Protein AF-A0AAW6SPB9-F1 (afdb_monomer)

Foldseek 3Di:
DVVVVVVVVVVVVVVVVVVVVVVVVVVVVVVVVVLVVCVVVVFKWQADPVVQDTCSVVVCVVVLVVLVVCLVCCVVPPPDVVVSVVSVVVNVVVCVVCVVVVPVDWRKDWDDDPLDPFTKIKTWDWDDPDPQKIKIKIWIWTDPDVRMTGTPDIFIDIDGCPDQLVVCSVVVPWDQPNNNQWIDSPVGIDGND

Organism: NCBI:txid38875

Structure (mmCIF, N/CA/C/O backbone):
data_AF-A0AAW6SPB9-F1
#
_entry.id   AF-A0AAW6SPB9-F1
#
loop_
_atom_site.group_PDB
_atom_site.id
_atom_site.type_symbol
_atom_site.label_atom_id
_atom_site.label_alt_id
_atom_site.label_comp_id
_atom_site.label_asym_id
_atom_site.label_entity_id
_atom_site.label_seq_id
_atom_site.pdbx_PDB_ins_code
_atom_site.Cartn_x
_atom_site.Cartn_y
_atom_site.Cartn_z
_atom_site.occupancy
_atom_site.B_iso_or_equiv
_atom_site.auth_seq_id
_atom_site.auth_comp_id
_atom_site.auth_asym_id
_atom_site.auth_atom_id
_atom_site.pdbx_PDB_model_num
ATOM 1 N N . MET A 1 1 ? -44.490 13.953 42.740 1.00 51.06 1 MET A N 1
ATOM 2 C CA . MET A 1 1 ? -44.709 13.273 41.437 1.00 51.06 1 MET A CA 1
ATOM 3 C C . MET A 1 1 ? -43.713 13.680 40.333 1.00 51.06 1 MET A C 1
ATOM 5 O O . MET A 1 1 ? -43.395 12.831 39.512 1.00 51.06 1 MET A O 1
ATOM 9 N N . GLY A 1 2 ? -43.143 14.898 40.328 1.00 47.22 2 GLY A N 1
ATOM 10 C CA . GLY A 1 2 ? -42.223 15.365 39.265 1.00 47.22 2 GLY A CA 1
ATOM 11 C C . GLY A 1 2 ? -40.849 14.673 39.163 1.00 47.22 2 GLY A C 1
ATOM 12 O O . GLY A 1 2 ? -40.339 14.488 38.062 1.00 47.22 2 GLY A O 1
ATOM 13 N N . TRP A 1 3 ? -40.272 14.191 40.270 1.00 43.66 3 TRP A N 1
ATOM 14 C CA . TRP A 1 3 ? -38.947 13.538 40.266 1.00 43.66 3 TRP A CA 1
ATOM 15 C C . TRP A 1 3 ? -38.900 12.217 39.477 1.00 43.66 3 TRP A C 1
ATOM 17 O O . TRP A 1 3 ? -37.882 11.881 38.874 1.00 43.66 3 TRP A O 1
ATOM 27 N N . LYS A 1 4 ? -40.016 11.479 39.432 1.00 45.59 4 LYS A N 1
ATOM 28 C CA . LYS A 1 4 ? -40.109 10.181 38.742 1.00 45.59 4 LYS A CA 1
ATOM 29 C C . LYS A 1 4 ? -40.188 10.329 37.216 1.00 45.59 4 LYS A C 1
ATOM 31 O O . LYS A 1 4 ? -39.804 9.408 36.502 1.00 45.59 4 LYS A O 1
ATOM 36 N N . ILE A 1 5 ? -40.659 11.481 36.725 1.00 51.28 5 ILE A N 1
ATOM 37 C CA . ILE A 1 5 ? -40.809 11.804 35.293 1.00 51.28 5 ILE A CA 1
ATOM 38 C C . ILE A 1 5 ? -39.471 12.288 34.711 1.00 51.28 5 ILE A C 1
ATOM 40 O O . ILE A 1 5 ? -39.059 11.850 33.636 1.00 51.28 5 ILE A O 1
ATOM 44 N N . ILE A 1 6 ? -38.738 13.116 35.464 1.00 52.44 6 ILE A N 1
ATOM 45 C CA . ILE A 1 6 ? -37.401 13.602 35.081 1.00 52.44 6 ILE A CA 1
ATOM 46 C C . ILE A 1 6 ? -36.396 12.436 35.032 1.00 52.44 6 ILE A C 1
ATOM 48 O O . ILE A 1 6 ? -35.606 12.327 34.090 1.00 52.44 6 ILE A O 1
ATOM 52 N N . SER A 1 7 ? -36.466 11.500 35.989 1.00 54.62 7 SER A N 1
ATOM 53 C CA . SER A 1 7 ? -35.585 10.324 36.004 1.00 54.62 7 SER A CA 1
ATOM 54 C C . SER A 1 7 ? -35.861 9.346 34.851 1.00 54.62 7 SER A C 1
ATOM 56 O O . SER A 1 7 ? -34.921 8.784 34.286 1.00 54.62 7 SER A O 1
ATOM 58 N N . THR A 1 8 ? -37.121 9.186 34.428 1.00 56.03 8 THR A N 1
ATOM 59 C CA . THR A 1 8 ? -37.484 8.316 33.293 1.00 56.03 8 THR A CA 1
ATOM 60 C C . THR A 1 8 ? -37.148 8.930 31.935 1.00 56.03 8 THR A C 1
ATOM 62 O O . THR A 1 8 ? -36.724 8.194 31.039 1.00 56.03 8 THR A O 1
ATOM 65 N N . GLN A 1 9 ? -37.270 10.251 31.759 1.00 57.06 9 GLN A N 1
ATOM 66 C CA . GLN A 1 9 ? -36.789 10.922 30.542 1.00 57.06 9 GLN A CA 1
ATOM 67 C C . GLN A 1 9 ? -35.260 10.859 30.420 1.00 57.06 9 GLN A C 1
ATOM 69 O O . GLN A 1 9 ? -34.752 10.510 29.352 1.00 57.06 9 GLN A O 1
ATOM 74 N N . SER A 1 10 ? -34.527 11.085 31.518 1.00 61.91 10 SER A N 1
ATOM 75 C CA . SER A 1 10 ? -33.066 10.924 31.566 1.00 61.91 10 SER A CA 1
ATOM 76 C C . SER A 1 10 ? -32.633 9.496 31.203 1.00 61.91 10 SER A C 1
ATOM 78 O O . SER A 1 10 ? -31.724 9.305 30.394 1.00 61.91 10 SER A O 1
ATOM 80 N N . ALA A 1 11 ? -33.324 8.476 31.724 1.00 67.38 11 ALA A N 1
ATOM 81 C CA . ALA A 1 11 ? -33.033 7.075 31.417 1.00 67.38 11 ALA A CA 1
ATOM 82 C C . ALA A 1 11 ? -33.317 6.703 29.947 1.00 67.38 11 ALA A C 1
ATOM 84 O O . ALA A 1 11 ? -32.522 5.992 29.327 1.00 67.38 11 ALA A O 1
ATOM 85 N N . LYS A 1 12 ? -34.409 7.207 29.350 1.00 71.44 12 LYS A N 1
ATOM 86 C CA . LYS A 1 12 ? -34.721 6.995 27.922 1.00 71.44 12 LYS A CA 1
ATOM 87 C C . LYS A 1 12 ? -33.709 7.677 26.998 1.00 71.44 12 LYS A C 1
ATOM 89 O O . LYS A 1 12 ? -33.314 7.077 25.999 1.00 71.44 12 LYS A O 1
ATOM 94 N N . LEU A 1 13 ? -33.270 8.892 27.334 1.00 74.12 13 LEU A N 1
ATOM 95 C CA . LEU A 1 13 ? -32.246 9.613 26.575 1.00 74.12 13 LEU A CA 1
ATOM 96 C C . LEU A 1 13 ? -30.899 8.882 26.636 1.00 74.12 13 LEU A C 1
ATOM 98 O O . LEU A 1 13 ? -30.307 8.615 25.594 1.00 74.12 13 LEU A O 1
ATOM 102 N N . LYS A 1 14 ? -30.473 8.452 27.832 1.00 68.31 14 LYS A N 1
ATOM 103 C CA . LYS A 1 14 ? -29.271 7.622 28.021 1.00 68.31 14 LYS A CA 1
ATOM 104 C C . LYS A 1 14 ? -29.326 6.337 27.195 1.00 68.31 14 LYS A C 1
ATOM 106 O O . LYS A 1 14 ? -28.348 5.995 26.542 1.00 68.31 14 LYS A O 1
ATOM 111 N N . LYS A 1 15 ? -30.479 5.658 27.161 1.00 69.69 15 LYS A N 1
ATOM 112 C CA . LYS A 1 15 ? -30.678 4.446 26.349 1.00 69.69 15 LYS A CA 1
ATOM 113 C C . LYS A 1 15 ? -30.567 4.724 24.845 1.00 69.69 15 LYS A C 1
ATOM 115 O O . LYS A 1 15 ? -29.955 3.933 24.137 1.00 69.69 15 LYS A O 1
ATOM 120 N N . ARG A 1 16 ? -31.126 5.834 24.347 1.00 76.25 16 ARG A N 1
ATOM 121 C CA . ARG A 1 16 ? -31.006 6.228 22.929 1.00 76.25 16 ARG A CA 1
ATOM 122 C C . ARG A 1 16 ? -29.569 6.573 22.547 1.00 76.25 16 ARG A C 1
ATOM 124 O O . ARG A 1 16 ? -29.105 6.087 21.524 1.00 76.25 16 ARG A O 1
ATOM 131 N N . ILE A 1 17 ? -28.874 7.349 23.381 1.00 74.06 17 ILE A N 1
ATOM 132 C CA . ILE A 1 17 ? -27.455 7.675 23.184 1.00 74.06 17 ILE A CA 1
ATOM 133 C C . ILE A 1 17 ? -26.634 6.387 23.157 1.00 74.06 17 ILE A C 1
ATOM 135 O O . ILE A 1 17 ? -25.888 6.174 22.216 1.00 74.06 17 ILE A O 1
ATOM 139 N N . TYR A 1 18 ? -26.850 5.485 24.117 1.00 69.38 18 TYR A N 1
ATOM 140 C CA . TYR A 1 18 ? -26.163 4.196 24.166 1.00 69.38 18 TYR A CA 1
ATOM 141 C C . TYR A 1 18 ? -26.358 3.368 22.888 1.00 69.38 18 TYR A C 1
ATOM 143 O O . TYR A 1 18 ? -25.382 2.902 22.310 1.00 69.38 18 TYR A O 1
ATOM 151 N N . ILE A 1 19 ? -27.600 3.217 22.411 1.00 76.12 19 ILE A N 1
ATOM 152 C CA . ILE A 1 19 ? -27.895 2.468 21.176 1.00 76.12 19 ILE A CA 1
ATOM 153 C C . ILE A 1 19 ? -27.214 3.116 19.966 1.00 76.12 19 ILE A C 1
ATOM 155 O O . ILE A 1 19 ? -26.647 2.412 19.134 1.00 76.12 19 ILE A O 1
ATOM 159 N N . LEU A 1 20 ? -27.245 4.447 19.879 1.00 78.75 20 LEU A N 1
ATOM 160 C CA . LEU A 1 20 ? -26.631 5.188 18.782 1.00 78.75 20 LEU A CA 1
ATOM 161 C C . LEU A 1 20 ? -25.103 5.045 18.803 1.00 78.75 20 LEU A C 1
ATOM 163 O O . LEU A 1 20 ? -24.506 4.768 17.767 1.00 78.75 20 LEU A O 1
ATOM 167 N N . THR A 1 21 ? -24.477 5.133 19.980 1.00 71.69 21 THR A N 1
ATOM 168 C CA . THR A 1 21 ? -23.040 4.893 20.153 1.00 71.69 21 THR A CA 1
ATOM 169 C C . THR A 1 21 ? -22.664 3.470 19.752 1.00 71.69 21 THR A C 1
ATOM 171 O O . THR A 1 21 ? -21.753 3.301 18.951 1.00 71.69 21 THR A O 1
ATOM 174 N N . VAL A 1 22 ? -23.387 2.453 20.237 1.00 72.56 22 VAL A N 1
ATOM 175 C CA . VAL A 1 22 ? -23.133 1.045 19.881 1.00 72.56 22 VAL A CA 1
ATOM 176 C C . VAL A 1 22 ? -23.281 0.826 18.374 1.00 72.56 22 VAL A C 1
ATOM 178 O O . VAL A 1 22 ? -22.420 0.196 17.764 1.00 72.56 22 VAL A O 1
ATOM 181 N N . GLY A 1 23 ? -24.325 1.385 17.755 1.00 74.94 23 GLY A N 1
ATOM 182 C CA . GLY A 1 23 ? -24.532 1.309 16.309 1.00 74.94 23 GLY A CA 1
ATOM 183 C C . GLY A 1 23 ? -23.379 1.928 15.515 1.00 74.94 23 GLY A C 1
ATOM 184 O O . GLY A 1 23 ? -22.845 1.290 14.609 1.00 74.94 23 GLY A O 1
ATOM 185 N N . LEU A 1 24 ? -22.935 3.130 15.897 1.00 75.19 24 LEU A N 1
ATOM 186 C CA . LEU A 1 24 ? -21.776 3.784 15.281 1.00 75.19 24 LEU A CA 1
ATOM 187 C C . LEU A 1 24 ? -20.485 2.982 15.481 1.00 75.19 24 LEU A C 1
ATOM 189 O O . LEU A 1 24 ? -19.687 2.882 14.553 1.00 75.19 24 LEU A O 1
ATOM 193 N N . THR A 1 25 ? -20.287 2.372 16.653 1.00 75.25 25 THR A N 1
ATOM 194 C CA . THR A 1 25 ? -19.129 1.506 16.917 1.00 75.25 25 THR A CA 1
ATOM 195 C C . THR A 1 25 ? -19.126 0.280 16.007 1.00 75.25 25 THR A C 1
ATOM 197 O O . THR A 1 25 ? -18.087 -0.051 15.445 1.00 75.25 25 THR A O 1
ATOM 200 N N . ILE A 1 26 ? -20.276 -0.368 15.801 1.00 73.69 26 ILE A N 1
ATOM 201 C CA . ILE A 1 26 ? -20.382 -1.522 14.895 1.00 73.69 26 ILE A CA 1
ATOM 202 C C . ILE A 1 26 ? -20.043 -1.111 13.458 1.00 73.69 26 ILE A C 1
ATOM 204 O O . ILE A 1 26 ? -19.232 -1.775 12.811 1.00 73.69 26 ILE A O 1
ATOM 208 N N . ILE A 1 27 ? -20.613 -0.003 12.971 1.00 77.56 27 ILE A N 1
ATOM 209 C CA . ILE A 1 27 ? -20.325 0.518 11.625 1.00 77.56 27 ILE A CA 1
ATOM 210 C C . ILE A 1 27 ? -18.830 0.826 11.485 1.00 77.56 27 ILE A C 1
ATOM 212 O O . ILE A 1 27 ? -18.208 0.403 10.510 1.00 77.56 27 ILE A O 1
ATOM 216 N N . TYR A 1 28 ? -18.235 1.493 12.478 1.00 78.88 28 TYR A N 1
ATOM 217 C CA . TYR A 1 28 ? -16.801 1.768 12.511 1.00 78.88 28 TYR A CA 1
ATOM 218 C C . TYR A 1 28 ? -15.973 0.482 12.428 1.00 78.88 28 TYR A C 1
ATOM 220 O O . TYR A 1 28 ? -15.077 0.387 11.594 1.00 78.88 28 TYR A O 1
ATOM 228 N N . CYS A 1 29 ? -16.299 -0.536 13.231 1.00 76.44 29 CYS A N 1
ATOM 229 C CA . CYS A 1 29 ? -15.603 -1.821 13.209 1.00 76.44 29 CYS A CA 1
ATOM 230 C C . CYS A 1 29 ? -15.685 -2.503 11.838 1.00 76.44 29 CYS A C 1
ATOM 232 O O . CYS A 1 29 ? -14.669 -2.994 11.353 1.00 76.44 29 CYS A O 1
ATOM 234 N N . ILE A 1 30 ? -16.852 -2.502 11.186 1.00 78.06 30 ILE A N 1
ATOM 235 C CA . ILE A 1 30 ? -17.020 -3.083 9.843 1.00 78.06 30 ILE A CA 1
ATOM 236 C C . ILE A 1 30 ? -16.147 -2.342 8.827 1.00 78.06 30 ILE A C 1
ATOM 238 O O . ILE A 1 30 ? -15.364 -2.972 8.112 1.00 78.06 30 ILE A O 1
ATOM 242 N N . VAL A 1 31 ? -16.230 -1.007 8.797 1.00 81.81 31 VAL A N 1
ATOM 243 C CA . VAL A 1 31 ? -15.396 -0.170 7.921 1.00 81.81 31 VAL A CA 1
ATOM 244 C C . VAL A 1 31 ? -13.918 -0.451 8.174 1.00 81.81 31 VAL A C 1
ATOM 246 O O . VAL A 1 31 ? -13.143 -0.590 7.229 1.00 81.81 31 VAL A O 1
ATOM 249 N N . ARG A 1 32 ? -13.520 -0.608 9.440 1.00 77.62 32 ARG A N 1
ATOM 250 C CA . ARG A 1 32 ? -12.131 -0.856 9.814 1.00 77.62 32 ARG A CA 1
ATOM 251 C C . ARG A 1 32 ? -11.638 -2.243 9.425 1.00 77.62 32 ARG A C 1
ATOM 253 O O . ARG A 1 32 ? -10.504 -2.354 8.974 1.00 77.62 32 ARG A O 1
ATOM 260 N N . ILE A 1 33 ? -12.472 -3.277 9.516 1.00 78.81 33 ILE A N 1
ATOM 261 C CA . ILE A 1 33 ? -12.140 -4.622 9.023 1.00 78.81 33 ILE A CA 1
ATOM 262 C C . ILE A 1 33 ? -11.910 -4.591 7.510 1.00 78.81 33 ILE A C 1
ATOM 264 O O . ILE A 1 33 ? -10.911 -5.131 7.034 1.00 78.81 33 ILE A O 1
ATOM 268 N N . ILE A 1 34 ? -12.785 -3.917 6.756 1.00 77.06 34 ILE A N 1
ATOM 269 C CA . ILE A 1 34 ? -12.630 -3.751 5.303 1.00 77.06 34 ILE A CA 1
ATOM 270 C C . ILE A 1 34 ? -11.330 -3.000 4.995 1.00 77.06 34 ILE A C 1
ATOM 272 O O . ILE A 1 34 ? -10.548 -3.430 4.144 1.00 77.06 34 ILE A O 1
ATOM 276 N N . TRP A 1 35 ? -11.063 -1.917 5.731 1.00 76.94 35 TRP A N 1
ATOM 277 C CA . TRP A 1 35 ? -9.847 -1.122 5.593 1.00 76.94 35 TRP A CA 1
ATOM 278 C C . TRP A 1 35 ? -8.599 -1.966 5.847 1.00 76.94 35 TRP A C 1
ATOM 280 O O . TRP A 1 35 ? -7.726 -2.048 4.987 1.00 76.94 35 TRP A O 1
ATOM 290 N N . LEU A 1 36 ? -8.537 -2.657 6.988 1.00 74.69 36 LEU A N 1
ATOM 291 C CA . LEU A 1 36 ? -7.436 -3.547 7.352 1.00 74.69 36 LEU A CA 1
ATOM 292 C C . LEU A 1 36 ? -7.247 -4.650 6.306 1.00 74.69 36 LEU A C 1
ATOM 294 O O . LEU A 1 36 ? -6.117 -4.894 5.892 1.00 74.69 36 LEU A O 1
ATOM 298 N N . GLY A 1 37 ? -8.324 -5.257 5.801 1.00 71.62 37 GLY A N 1
ATOM 299 C CA . GLY A 1 37 ? -8.259 -6.227 4.704 1.00 71.62 37 GLY A CA 1
ATOM 300 C C . GLY A 1 37 ? -7.629 -5.647 3.430 1.00 71.62 37 GLY A C 1
ATOM 301 O O . GLY A 1 37 ? -6.740 -6.263 2.831 1.00 71.62 37 GLY A O 1
ATOM 302 N N . GLY A 1 38 ? -8.016 -4.427 3.045 1.00 70.62 38 GLY A N 1
ATOM 303 C CA . GLY A 1 38 ? -7.413 -3.691 1.929 1.00 70.62 38 GLY A CA 1
ATOM 304 C C . GLY A 1 38 ? -5.933 -3.363 2.154 1.00 70.62 38 GLY A C 1
ATOM 305 O O . GLY A 1 38 ? -5.114 -3.510 1.240 1.00 70.62 38 GLY A O 1
ATOM 306 N N . LEU A 1 39 ? -5.567 -3.005 3.389 1.00 70.62 39 LEU A N 1
ATOM 307 C CA . LEU A 1 39 ? -4.186 -2.747 3.790 1.00 70.62 39 LEU A CA 1
ATOM 308 C C . LEU A 1 39 ? -3.330 -4.010 3.741 1.00 70.62 39 LEU A C 1
ATOM 310 O O . LEU A 1 39 ? -2.225 -3.972 3.193 1.00 70.62 39 LEU A O 1
ATOM 314 N N . PHE A 1 40 ? -3.792 -5.124 4.315 1.00 67.50 40 PHE A N 1
ATOM 315 C CA . PHE A 1 40 ? -3.047 -6.386 4.366 1.00 67.50 40 PHE A CA 1
ATOM 316 C C . PHE A 1 40 ? -2.790 -6.949 2.971 1.00 67.50 40 PHE A C 1
ATOM 318 O O . PHE A 1 40 ? -1.680 -7.393 2.685 1.00 67.50 40 PHE A O 1
ATOM 325 N N . THR A 1 41 ? -3.762 -6.819 2.070 1.00 68.12 41 THR A N 1
ATOM 326 C CA . THR A 1 41 ? -3.649 -7.287 0.682 1.00 68.12 41 THR A CA 1
ATOM 327 C C . THR A 1 41 ? -2.887 -6.331 -0.245 1.00 68.12 41 THR A C 1
ATOM 329 O O . THR A 1 41 ? -2.748 -6.624 -1.431 1.00 68.12 41 THR A O 1
ATOM 332 N N . ARG A 1 42 ? -2.374 -5.194 0.264 1.00 70.75 42 ARG A N 1
ATOM 333 C CA . ARG A 1 42 ? -1.764 -4.105 -0.536 1.00 70.75 42 ARG A CA 1
ATOM 334 C C . ARG A 1 42 ? -2.676 -3.619 -1.671 1.00 70.75 42 ARG A C 1
ATOM 336 O O . ARG A 1 42 ? -2.186 -3.138 -2.694 1.00 70.75 42 ARG A O 1
ATOM 343 N N . LYS A 1 43 ? -3.991 -3.785 -1.509 1.00 80.56 43 L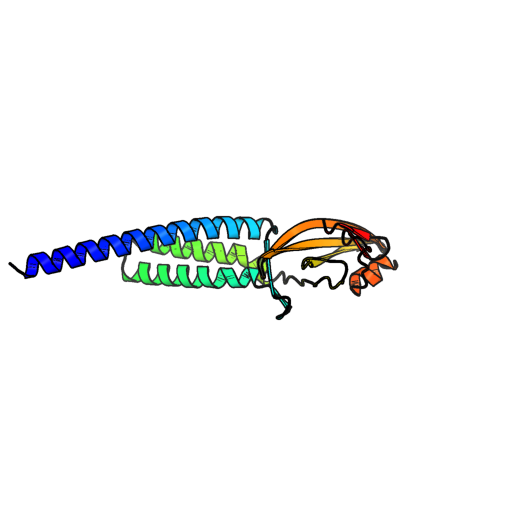YS A N 1
ATOM 344 C CA . LYS A 1 43 ? -4.999 -3.366 -2.485 1.00 80.56 43 LYS A CA 1
ATOM 345 C C . LYS A 1 43 ? -5.345 -1.894 -2.351 1.00 80.56 43 LYS A C 1
ATOM 347 O O . LYS A 1 43 ? -5.761 -1.311 -3.339 1.00 80.56 43 LYS A O 1
ATOM 352 N N . LEU A 1 44 ? -5.164 -1.313 -1.168 1.00 82.75 44 LEU A N 1
ATOM 353 C CA . LEU A 1 44 ? -5.530 0.067 -0.873 1.00 82.75 44 LEU A CA 1
ATOM 354 C C . LEU A 1 44 ? -4.338 0.819 -0.282 1.00 82.75 44 LEU A C 1
ATOM 356 O O . LEU A 1 44 ? -3.639 0.296 0.589 1.00 82.75 44 LEU A O 1
ATOM 360 N N . VAL A 1 45 ? -4.128 2.037 -0.770 1.00 86.19 45 VAL A N 1
ATOM 361 C CA . VAL A 1 45 ? -3.127 2.991 -0.289 1.00 86.19 45 VAL A CA 1
ATOM 362 C C . VAL A 1 45 ? -3.817 4.331 -0.075 1.00 86.19 45 VAL A C 1
ATOM 364 O O . VAL A 1 45 ? -4.622 4.752 -0.903 1.00 86.19 45 VAL A O 1
ATOM 367 N N . VAL A 1 46 ? -3.497 4.995 1.033 1.00 84.25 46 VAL A N 1
ATOM 368 C CA . VAL A 1 46 ? -3.893 6.383 1.279 1.00 84.25 46 VAL A CA 1
ATOM 369 C C . VAL A 1 46 ? -2.668 7.250 1.071 1.00 84.25 46 VAL A C 1
ATOM 371 O O . VAL A 1 46 ? -1.706 7.149 1.831 1.00 84.25 46 VAL A O 1
ATOM 374 N N . TYR A 1 47 ? -2.686 8.088 0.050 1.00 85.12 47 TYR A N 1
ATOM 375 C CA . TYR A 1 47 ? -1.536 8.892 -0.329 1.00 85.12 47 TYR A CA 1
ATOM 376 C C . TYR A 1 47 ? -1.977 10.317 -0.631 1.00 85.12 47 TYR A C 1
ATOM 378 O O . TYR A 1 47 ? -3.004 10.532 -1.263 1.00 85.12 47 TYR A O 1
ATOM 386 N N . SER A 1 48 ? -1.202 11.296 -0.174 1.00 83.00 48 SER A N 1
ATOM 387 C CA . SER A 1 48 ? -1.376 12.682 -0.601 1.00 83.00 48 SER A CA 1
ATOM 388 C C . SER A 1 48 ? -0.322 13.013 -1.637 1.00 83.00 48 SER A C 1
ATOM 390 O O . SER A 1 48 ? 0.864 13.036 -1.314 1.00 83.00 48 SER A O 1
ATOM 392 N N . THR A 1 49 ? -0.758 13.319 -2.855 1.00 80.44 49 THR A N 1
ATOM 393 C CA . THR A 1 49 ? 0.097 13.864 -3.919 1.00 80.44 49 THR A CA 1
ATOM 394 C C . THR A 1 49 ? 0.655 15.235 -3.534 1.00 80.44 49 THR A C 1
ATOM 396 O O . THR A 1 49 ? 1.835 15.495 -3.759 1.00 80.44 49 THR A O 1
ATOM 399 N N . PHE A 1 50 ? -0.134 16.070 -2.842 1.00 81.31 50 PHE A N 1
ATOM 400 C CA . PHE A 1 50 ? 0.294 17.389 -2.356 1.00 81.31 50 PHE A CA 1
ATOM 401 C C . PHE A 1 50 ? 1.426 17.318 -1.318 1.00 81.31 50 PHE A C 1
ATOM 403 O O . PHE A 1 50 ? 2.435 18.003 -1.457 1.00 81.31 50 PHE A O 1
ATOM 410 N N . LEU A 1 51 ? 1.282 16.476 -0.288 1.00 80.06 51 LEU A N 1
ATOM 411 C CA . LEU A 1 51 ? 2.294 16.308 0.769 1.00 80.06 51 LEU A CA 1
ATOM 412 C C . LEU A 1 51 ? 3.347 15.244 0.432 1.00 80.06 51 LEU A C 1
ATOM 414 O O . LEU A 1 51 ? 4.238 14.986 1.238 1.00 80.06 51 LEU A O 1
ATOM 418 N N . GLN A 1 52 ? 3.204 14.570 -0.711 1.00 78.75 52 GLN A N 1
ATOM 419 C CA . GLN A 1 52 ? 3.994 13.409 -1.129 1.00 78.75 52 GLN A CA 1
ATOM 420 C C . GLN A 1 52 ? 4.137 12.330 -0.041 1.00 78.75 52 GLN A C 1
ATOM 422 O O . GLN A 1 52 ? 5.161 11.654 0.062 1.00 78.75 52 GLN A O 1
ATOM 427 N N . THR A 1 53 ? 3.102 12.167 0.787 1.00 78.38 53 THR A N 1
ATOM 428 C CA . THR A 1 53 ? 3.159 11.382 2.027 1.00 78.38 53 THR A CA 1
ATOM 429 C C . THR A 1 53 ? 2.155 10.233 2.009 1.00 78.38 53 THR A C 1
ATOM 431 O O . THR A 1 53 ? 0.981 10.408 1.677 1.00 78.38 53 THR A O 1
ATOM 434 N N . ASP A 1 54 ? 2.630 9.048 2.401 1.00 79.38 54 ASP A N 1
ATOM 435 C CA . ASP A 1 54 ? 1.817 7.853 2.622 1.00 79.38 54 ASP A CA 1
ATOM 436 C C . ASP A 1 54 ? 1.116 7.929 3.993 1.00 79.38 54 ASP A C 1
ATOM 438 O O . ASP A 1 54 ? 1.729 7.748 5.046 1.00 79.38 54 ASP A O 1
ATOM 442 N N . PHE A 1 55 ? -0.192 8.179 3.978 1.00 77.56 55 PHE A N 1
ATOM 443 C CA . PHE A 1 55 ? -1.045 8.234 5.169 1.00 77.56 55 PHE A CA 1
ATOM 444 C C . PHE A 1 55 ? -1.652 6.881 5.537 1.00 77.56 55 PHE A C 1
ATOM 446 O O . PHE A 1 55 ? -2.383 6.777 6.525 1.00 77.56 55 PHE A O 1
ATOM 453 N N . THR A 1 56 ? -1.341 5.826 4.783 1.00 75.62 56 THR A N 1
ATOM 454 C CA . THR A 1 56 ? -1.878 4.478 4.986 1.00 75.62 56 THR A CA 1
ATOM 455 C C . THR A 1 56 ? -1.676 4.016 6.430 1.00 75.62 56 THR A C 1
ATOM 457 O O . THR A 1 56 ? -2.617 3.550 7.078 1.00 75.62 56 THR A O 1
ATOM 460 N N . ILE A 1 57 ? -0.466 4.220 6.963 1.00 72.00 57 ILE A N 1
ATOM 461 C CA . ILE A 1 57 ? -0.120 3.916 8.359 1.00 72.00 57 ILE A CA 1
ATOM 462 C C . ILE A 1 57 ? -0.702 4.960 9.317 1.00 72.00 57 ILE A C 1
ATOM 464 O O . ILE A 1 57 ? -1.136 4.606 10.410 1.00 72.00 57 ILE A O 1
ATOM 468 N N . GLY A 1 58 ? -0.785 6.221 8.884 1.00 69.75 58 GLY A N 1
ATOM 469 C CA . GLY A 1 58 ? -1.370 7.323 9.649 1.00 69.75 58 GLY A CA 1
ATOM 470 C C . GLY A 1 58 ? -2.766 7.004 10.188 1.00 69.75 58 GLY A C 1
ATOM 471 O O . GLY A 1 58 ? -3.078 7.297 11.340 1.00 69.75 58 GLY A O 1
ATOM 472 N N . THR A 1 59 ? -3.578 6.301 9.392 1.00 72.94 59 THR A N 1
ATOM 473 C CA . THR A 1 59 ? -4.922 5.886 9.818 1.00 72.94 59 THR A CA 1
ATOM 474 C C . THR A 1 59 ? -4.925 4.929 11.015 1.00 72.94 59 THR A C 1
ATOM 476 O O . THR A 1 59 ? -5.933 4.846 11.708 1.00 72.94 59 THR A O 1
ATOM 479 N N . LEU A 1 60 ? -3.839 4.190 11.273 1.00 75.69 60 LEU A N 1
ATOM 480 C CA . LEU A 1 60 ? -3.731 3.221 12.374 1.00 75.69 60 LEU A CA 1
ATOM 481 C C . LEU A 1 60 ? -3.430 3.894 13.719 1.00 75.69 60 LEU A C 1
ATOM 483 O O . LEU A 1 60 ? -3.776 3.342 14.760 1.00 75.69 60 LEU A O 1
ATOM 487 N N . TYR A 1 61 ? -2.850 5.100 13.727 1.00 76.19 61 TYR A N 1
ATOM 488 C CA . TYR A 1 61 ? -2.595 5.830 14.976 1.00 76.19 61 TYR A CA 1
ATOM 489 C C . TYR A 1 61 ? -3.878 6.132 15.748 1.00 76.19 61 TYR A C 1
ATOM 491 O O . TYR A 1 61 ? -3.885 6.054 16.975 1.00 76.19 61 TYR A O 1
ATOM 499 N N . LEU A 1 62 ? -4.976 6.410 15.043 1.00 75.88 62 LEU A N 1
ATOM 500 C CA . LEU A 1 62 ? -6.267 6.662 15.676 1.00 75.88 62 LEU A CA 1
ATOM 501 C C . LEU A 1 62 ? -6.802 5.407 16.384 1.00 75.88 62 LEU A C 1
ATOM 503 O O . LEU A 1 62 ? -7.284 5.508 17.512 1.00 75.88 62 LEU A O 1
ATOM 507 N N . ASP A 1 63 ? -6.635 4.222 15.788 1.00 77.06 63 ASP A N 1
ATOM 508 C CA . ASP A 1 63 ? -7.000 2.959 16.445 1.00 77.06 63 ASP A CA 1
ATOM 509 C C . ASP A 1 63 ? -6.177 2.723 17.705 1.00 77.06 63 ASP A C 1
ATOM 511 O O . ASP A 1 63 ? -6.718 2.300 18.723 1.00 77.06 63 ASP A O 1
ATOM 515 N N . TYR A 1 64 ? -4.876 3.016 17.656 1.00 80.56 64 TYR A N 1
ATOM 516 C CA . TYR A 1 64 ? -4.005 2.870 18.815 1.00 80.56 64 TYR A CA 1
ATOM 517 C C . TYR A 1 64 ? -4.407 3.801 19.953 1.00 80.56 64 TYR A C 1
ATOM 519 O O . TYR A 1 64 ? -4.480 3.359 21.097 1.00 80.56 64 TYR A O 1
ATOM 527 N N . ILE A 1 65 ? -4.733 5.061 19.652 1.00 82.25 65 ILE A N 1
ATOM 528 C CA . ILE A 1 65 ? -5.225 6.015 20.652 1.00 82.25 65 ILE A CA 1
ATOM 529 C C . ILE A 1 65 ? -6.523 5.501 21.284 1.00 82.25 65 ILE A C 1
ATOM 531 O O . ILE A 1 65 ? -6.651 5.514 22.511 1.00 82.25 65 ILE A O 1
ATOM 535 N N . LEU A 1 66 ? -7.466 5.002 20.479 1.00 81.62 66 LEU A N 1
ATOM 536 C CA . LEU A 1 66 ? -8.717 4.432 20.985 1.00 81.62 66 LEU A CA 1
ATOM 537 C C . LEU A 1 66 ? -8.474 3.183 21.840 1.00 81.62 66 LEU A C 1
ATOM 539 O O . LEU A 1 66 ? -9.058 3.062 22.915 1.00 81.62 66 LEU A O 1
ATOM 543 N N . LEU A 1 67 ? -7.595 2.279 21.404 1.00 81.88 67 LEU A N 1
ATOM 544 C CA . LEU A 1 67 ? -7.294 1.032 22.103 1.00 81.88 67 LEU A CA 1
ATOM 545 C C . LEU A 1 67 ? -6.577 1.285 23.438 1.00 81.88 67 LEU A C 1
ATOM 547 O O . LEU A 1 67 ? -6.939 0.682 24.448 1.00 81.88 67 LEU A O 1
ATOM 551 N N . ILE A 1 68 ? -5.624 2.225 23.472 1.00 82.50 68 ILE A N 1
ATOM 552 C CA . ILE A 1 68 ? -4.951 2.664 24.703 1.00 82.50 68 ILE A CA 1
ATOM 553 C C . ILE A 1 68 ? -5.965 3.305 25.651 1.00 82.50 68 ILE A C 1
ATOM 555 O O . ILE A 1 68 ? -6.029 2.931 26.821 1.00 82.50 68 ILE A O 1
ATOM 559 N N . SER A 1 69 ? -6.798 4.223 25.148 1.00 80.62 69 SER A N 1
ATOM 560 C CA . SER A 1 69 ? -7.827 4.890 25.955 1.00 80.62 69 SER A CA 1
ATOM 561 C C . SER A 1 69 ? -8.808 3.878 26.547 1.00 80.62 69 SER A C 1
ATOM 563 O O . SER A 1 69 ? -9.121 3.933 27.736 1.00 80.62 69 SER A O 1
ATOM 565 N N . ALA A 1 70 ? -9.243 2.902 25.746 1.00 80.75 70 ALA A N 1
ATOM 566 C CA . ALA A 1 70 ? -10.104 1.814 26.191 1.00 80.75 70 ALA A CA 1
ATOM 567 C C . ALA A 1 70 ? -9.419 0.925 27.240 1.00 80.75 70 ALA A C 1
ATOM 569 O O . ALA A 1 70 ? -10.064 0.552 28.216 1.00 80.75 70 ALA A O 1
ATOM 570 N N . GLY A 1 71 ? -8.124 0.625 27.096 1.00 80.00 71 GLY A N 1
ATOM 571 C CA . GLY A 1 71 ? -7.346 -0.119 28.092 1.00 80.00 71 GLY A CA 1
ATOM 572 C C . GLY A 1 71 ? -7.215 0.623 29.427 1.00 80.00 71 GLY A C 1
ATOM 573 O O . GLY A 1 71 ? -7.437 0.034 30.488 1.00 80.00 71 GLY A O 1
ATOM 574 N N . VAL A 1 72 ? -6.943 1.933 29.391 1.00 82.12 72 VAL A N 1
ATOM 575 C CA . VAL A 1 72 ? -6.873 2.785 30.593 1.00 82.12 72 VAL A CA 1
ATOM 576 C C . VAL A 1 72 ? -8.229 2.840 31.297 1.00 82.12 72 VAL A C 1
ATOM 578 O O . VAL A 1 72 ? -8.317 2.544 32.488 1.00 82.12 72 VAL A O 1
ATOM 581 N N . LEU A 1 73 ? -9.305 3.138 30.562 1.00 80.50 73 LEU A N 1
ATOM 582 C CA . LEU A 1 73 ? -10.665 3.141 31.111 1.00 80.50 73 LEU A CA 1
ATOM 583 C C . LEU A 1 73 ? -11.051 1.759 31.653 1.00 80.50 73 LEU A C 1
ATOM 585 O O . LEU A 1 73 ? -11.652 1.658 32.721 1.00 80.50 73 LEU A O 1
ATOM 589 N N . SER A 1 74 ? -10.661 0.688 30.960 1.00 80.38 74 SER A N 1
ATOM 590 C CA . SER A 1 74 ? -10.883 -0.681 31.419 1.00 80.38 74 SER A CA 1
ATOM 591 C C . SER A 1 74 ? -10.222 -0.937 32.774 1.00 80.38 74 SER A C 1
ATOM 593 O O . SER A 1 74 ? -10.853 -1.476 33.679 1.00 80.38 74 SER A O 1
ATOM 595 N N . THR A 1 75 ? -8.974 -0.494 32.940 1.00 80.56 75 THR A N 1
ATOM 596 C CA . THR A 1 75 ? -8.204 -0.640 34.185 1.00 80.56 75 THR A CA 1
ATOM 597 C C . THR A 1 75 ? -8.844 0.108 35.355 1.00 80.56 75 THR A C 1
ATOM 599 O O . THR A 1 75 ? -8.865 -0.404 36.470 1.00 80.56 75 THR A O 1
ATOM 602 N N . ILE A 1 76 ? -9.390 1.302 35.103 1.00 79.69 76 ILE A N 1
ATOM 603 C CA . ILE A 1 76 ? -9.999 2.150 36.138 1.00 79.69 76 ILE A CA 1
ATOM 604 C C . ILE A 1 76 ? -11.388 1.634 36.544 1.00 79.69 76 ILE A C 1
ATOM 606 O O . ILE A 1 76 ? -11.713 1.600 37.730 1.00 79.69 76 ILE A O 1
ATOM 610 N N . TYR A 1 77 ? -12.224 1.247 35.575 1.00 75.75 77 TYR A N 1
ATOM 611 C CA . TYR A 1 77 ? -13.655 1.017 35.809 1.00 75.75 77 TYR A CA 1
ATOM 612 C C . TYR A 1 77 ? -14.064 -0.459 35.910 1.00 75.75 77 TYR A C 1
ATOM 614 O O . TYR A 1 77 ? -15.121 -0.753 36.474 1.00 75.75 77 TYR A O 1
ATOM 622 N N . PHE A 1 78 ? -13.268 -1.406 35.401 1.00 72.75 78 PHE A N 1
ATOM 623 C CA . PHE A 1 78 ? -13.631 -2.825 35.393 1.00 72.75 78 PHE A CA 1
ATOM 624 C C . PHE A 1 78 ? -12.769 -3.636 36.363 1.00 72.75 78 PHE A C 1
ATOM 626 O O . PHE A 1 78 ? -11.557 -3.743 36.224 1.00 72.75 78 PHE A O 1
ATOM 633 N N . LYS A 1 79 ? -13.422 -4.317 37.314 1.00 65.44 79 LYS A N 1
ATOM 634 C CA . LYS A 1 79 ? -12.749 -5.219 38.271 1.00 65.44 79 LYS A CA 1
ATOM 635 C C . LYS A 1 79 ? -12.160 -6.481 37.624 1.00 65.44 79 LYS A C 1
ATOM 637 O O . LYS A 1 79 ? -11.304 -7.131 38.217 1.00 65.44 79 LYS A O 1
ATOM 642 N N . LYS A 1 80 ? -12.630 -6.873 36.433 1.00 73.38 80 LYS A N 1
ATOM 643 C CA . LYS A 1 80 ? -12.159 -8.083 35.743 1.00 73.38 80 LYS A CA 1
ATOM 644 C C . LYS A 1 80 ? -10.879 -7.788 34.962 1.00 73.38 80 LYS A C 1
ATOM 646 O O . LYS A 1 80 ? -10.941 -7.358 33.813 1.00 73.38 80 LYS A O 1
ATOM 651 N N . GLN A 1 81 ? -9.737 -8.122 35.560 1.00 74.69 81 GLN A N 1
ATOM 652 C CA . GLN A 1 81 ? -8.415 -7.976 34.937 1.00 74.69 81 GLN A CA 1
ATOM 653 C C . GLN A 1 81 ? -8.300 -8.671 33.572 1.00 74.69 81 GLN A C 1
ATOM 655 O O . GLN A 1 81 ? -7.611 -8.158 32.701 1.00 74.69 81 GLN A O 1
ATOM 660 N N . ALA A 1 82 ? -9.015 -9.780 33.342 1.00 77.88 82 ALA A N 1
ATOM 661 C CA . ALA A 1 82 ? -8.963 -10.519 32.078 1.00 77.88 82 ALA A CA 1
ATOM 662 C C . ALA A 1 82 ? -9.351 -9.674 30.847 1.00 77.88 82 ALA A C 1
ATOM 664 O O . ALA A 1 82 ? -8.730 -9.805 29.793 1.00 77.88 82 ALA A O 1
ATOM 665 N N . TYR A 1 83 ? -10.342 -8.780 30.968 1.00 73.12 83 TYR A N 1
ATOM 666 C CA . TYR A 1 83 ? -10.775 -7.931 29.849 1.00 73.12 83 TYR A CA 1
ATOM 667 C C . TYR A 1 83 ? -9.715 -6.876 29.513 1.00 73.12 83 TYR A C 1
ATOM 669 O O . TYR A 1 83 ? -9.310 -6.732 28.361 1.00 73.12 83 TYR A O 1
ATOM 677 N N . THR A 1 84 ? -9.178 -6.225 30.545 1.00 78.00 84 THR A N 1
ATOM 678 C CA . THR A 1 84 ? -8.052 -5.294 30.434 1.00 78.00 84 THR A CA 1
ATOM 679 C C . THR A 1 84 ? -6.816 -5.968 29.826 1.00 78.00 84 THR A C 1
ATOM 681 O O . THR A 1 84 ? -6.207 -5.425 28.906 1.00 78.00 84 THR A O 1
ATOM 684 N N . LEU A 1 85 ? -6.479 -7.181 30.279 1.00 80.94 85 LEU A N 1
ATOM 685 C CA . LEU A 1 85 ? -5.347 -7.955 29.762 1.00 80.94 85 LEU A CA 1
ATOM 686 C C . LEU A 1 85 ? -5.527 -8.299 28.277 1.00 80.94 85 LEU A C 1
ATOM 688 O O . LEU A 1 85 ? -4.575 -8.233 27.507 1.00 80.94 85 LEU A O 1
ATOM 692 N N . THR A 1 86 ? -6.759 -8.618 27.867 1.00 80.38 86 THR A N 1
ATOM 693 C CA . THR A 1 86 ? -7.096 -8.909 26.466 1.00 80.38 86 THR A CA 1
ATOM 694 C C . THR A 1 86 ? -6.887 -7.677 25.584 1.00 80.38 86 THR A C 1
ATOM 696 O O . THR A 1 86 ? -6.276 -7.787 24.524 1.00 80.38 86 THR A O 1
ATOM 699 N N . LEU A 1 87 ? -7.327 -6.493 26.026 1.00 78.31 87 LEU A N 1
ATOM 700 C CA . LEU A 1 87 ? -7.131 -5.240 25.284 1.00 78.31 87 LEU A CA 1
ATOM 701 C C . LEU A 1 87 ? -5.645 -4.896 25.112 1.00 78.31 87 LEU A C 1
ATOM 703 O O . LEU A 1 87 ? -5.218 -4.567 24.005 1.00 78.31 87 LEU A O 1
ATOM 707 N N . TYR A 1 88 ? -4.842 -5.033 26.172 1.00 79.88 88 TYR A N 1
ATOM 708 C CA . TYR A 1 88 ? -3.393 -4.835 26.077 1.00 79.88 88 TYR A CA 1
ATOM 709 C C . TYR A 1 88 ? -2.710 -5.903 25.215 1.00 79.88 88 TYR A C 1
ATOM 711 O O . TYR A 1 88 ? -1.811 -5.575 24.443 1.00 79.88 88 TYR A O 1
ATOM 719 N N . GLY A 1 89 ? -3.160 -7.159 25.273 1.00 82.25 89 GLY A N 1
ATOM 720 C CA . GLY A 1 89 ? -2.671 -8.228 24.401 1.00 82.25 89 GLY A CA 1
ATOM 721 C C . GLY A 1 89 ? -2.923 -7.934 22.919 1.00 82.25 89 GLY A C 1
ATOM 722 O O . GLY A 1 89 ? -2.010 -8.061 22.104 1.00 82.25 89 GLY A O 1
ATOM 723 N N . ILE A 1 90 ? -4.127 -7.462 22.574 1.00 83.75 90 ILE A N 1
ATOM 724 C CA . ILE A 1 90 ? -4.467 -7.018 21.212 1.00 83.75 90 ILE A CA 1
ATOM 725 C C . ILE A 1 90 ? -3.568 -5.850 20.791 1.00 83.75 90 ILE A C 1
ATOM 727 O O . ILE A 1 90 ? -3.045 -5.859 19.677 1.00 83.75 90 ILE A O 1
ATOM 731 N N . PHE A 1 91 ? -3.336 -4.880 21.680 1.00 82.06 91 PHE A N 1
ATOM 732 C CA . PHE A 1 91 ? -2.450 -3.747 21.407 1.00 82.06 91 PHE A CA 1
ATOM 733 C C . PHE A 1 91 ? -1.025 -4.211 21.079 1.00 82.06 91 PHE A C 1
ATOM 735 O O . PHE A 1 91 ? -0.498 -3.874 20.018 1.00 82.06 91 PHE A O 1
ATOM 742 N N . VAL A 1 92 ? -0.428 -5.055 21.924 1.00 82.56 92 VAL A N 1
ATOM 743 C CA . VAL A 1 92 ? 0.928 -5.582 21.703 1.00 82.56 92 VAL A CA 1
ATOM 744 C C . VAL A 1 92 ? 1.008 -6.387 20.403 1.00 82.56 92 VAL A C 1
ATOM 746 O O . VAL A 1 92 ? 1.913 -6.160 19.602 1.00 82.56 92 VAL A O 1
ATOM 749 N N . LEU A 1 93 ? 0.042 -7.273 20.135 1.00 81.94 93 LEU A N 1
ATOM 750 C CA . LEU A 1 93 ? -0.009 -8.036 18.881 1.00 81.94 93 LEU A CA 1
ATOM 751 C C . LEU A 1 93 ? -0.100 -7.121 17.653 1.00 81.94 93 LEU A C 1
ATOM 753 O O . LEU A 1 93 ? 0.592 -7.341 16.659 1.00 81.94 93 LEU A O 1
ATOM 757 N N . SER A 1 94 ? -0.920 -6.072 17.720 1.00 77.50 94 SER A N 1
ATOM 758 C CA . SER A 1 94 ? -1.066 -5.123 16.614 1.00 77.50 94 SER A CA 1
ATOM 759 C C . SER A 1 94 ? 0.215 -4.325 16.339 1.00 77.50 94 SER A C 1
ATOM 761 O O . SER A 1 94 ? 0.549 -4.120 15.169 1.00 77.50 94 SER A O 1
ATOM 763 N N . LEU A 1 95 ? 0.997 -3.987 17.375 1.00 76.31 95 LEU A N 1
ATOM 764 C CA . LEU A 1 95 ? 2.316 -3.370 17.207 1.00 76.31 95 LEU A CA 1
ATOM 765 C C . LEU A 1 95 ? 3.259 -4.274 16.409 1.00 76.31 95 LEU A C 1
ATOM 767 O O . LEU A 1 95 ? 3.873 -3.802 15.454 1.00 76.31 95 LEU A O 1
ATOM 771 N N . PHE A 1 96 ? 3.325 -5.571 16.727 1.00 76.44 96 PHE A N 1
ATOM 772 C CA . PHE A 1 96 ? 4.154 -6.525 15.977 1.00 76.44 96 PHE A CA 1
ATOM 773 C C . PHE A 1 96 ? 3.737 -6.654 14.506 1.00 76.44 96 PHE A C 1
ATOM 775 O O . PHE A 1 96 ? 4.596 -6.781 13.636 1.00 76.44 96 PHE A O 1
ATOM 782 N N . LEU A 1 97 ? 2.438 -6.580 14.202 1.00 71.62 97 LEU A N 1
ATOM 783 C CA . LEU A 1 97 ? 1.941 -6.645 12.822 1.00 71.62 97 LEU A CA 1
ATOM 784 C C . LEU A 1 97 ? 2.289 -5.393 12.002 1.00 71.62 97 LEU A C 1
ATOM 786 O O . LEU A 1 97 ? 2.461 -5.473 10.783 1.00 71.62 97 LEU A O 1
ATOM 790 N N . ILE A 1 98 ? 2.384 -4.235 12.656 1.00 71.44 98 ILE A N 1
ATOM 791 C CA . ILE A 1 98 ? 2.619 -2.943 12.000 1.00 71.44 98 ILE A CA 1
ATOM 792 C C . ILE A 1 98 ? 4.108 -2.586 11.965 1.00 71.44 98 ILE A C 1
ATOM 794 O O . ILE A 1 98 ? 4.543 -1.904 11.036 1.00 71.44 98 ILE A O 1
ATOM 798 N N . PHE A 1 99 ? 4.907 -3.110 12.896 1.00 69.81 99 PHE A N 1
ATOM 799 C CA . PHE A 1 99 ? 6.341 -2.847 13.002 1.00 69.81 99 PHE A CA 1
ATOM 800 C C . PHE A 1 99 ? 7.098 -3.051 11.675 1.00 69.81 99 PHE A C 1
ATOM 802 O O . PHE A 1 99 ? 7.742 -2.100 11.235 1.00 69.81 99 PHE A O 1
ATOM 809 N N . PRO A 1 100 ? 6.952 -4.167 10.927 1.00 64.19 100 PRO A N 1
ATOM 810 C CA . PRO A 1 100 ? 7.632 -4.331 9.638 1.00 64.19 100 PRO A CA 1
ATOM 811 C C . PRO A 1 100 ? 7.272 -3.257 8.601 1.00 64.19 100 PRO A C 1
ATOM 813 O O . PRO A 1 100 ? 8.085 -2.927 7.741 1.00 64.19 100 PRO A O 1
ATOM 816 N N . ARG A 1 101 ? 6.058 -2.694 8.666 1.00 64.88 101 ARG A N 1
ATOM 817 C CA . ARG A 1 101 ? 5.607 -1.641 7.744 1.00 64.88 101 ARG A CA 1
ATOM 818 C C . ARG A 1 101 ? 6.157 -0.265 8.094 1.00 64.88 101 ARG A C 1
ATOM 820 O O . ARG A 1 101 ? 6.330 0.531 7.182 1.00 64.88 101 ARG A O 1
ATOM 827 N N . LEU A 1 102 ? 6.444 0.002 9.370 1.00 64.81 102 LEU A N 1
ATOM 828 C CA . LEU A 1 102 ? 7.060 1.263 9.799 1.00 64.81 102 LEU A CA 1
ATOM 829 C C . LEU A 1 102 ? 8.484 1.416 9.247 1.00 64.81 102 LEU A C 1
ATOM 831 O O . LEU A 1 102 ? 8.882 2.522 8.901 1.00 64.81 102 LEU A O 1
ATOM 835 N N . PHE A 1 103 ? 9.226 0.310 9.113 1.00 60.28 103 PHE A N 1
ATOM 836 C CA . PHE A 1 103 ? 10.578 0.316 8.536 1.00 60.28 103 PHE A CA 1
ATOM 837 C C . PHE A 1 103 ? 10.586 0.159 7.013 1.00 60.28 103 PHE A C 1
ATOM 839 O O . PHE A 1 103 ? 11.487 0.661 6.344 1.00 60.28 103 PHE A O 1
ATOM 846 N N . ALA A 1 104 ? 9.583 -0.508 6.441 1.00 58.53 104 ALA A N 1
ATOM 847 C CA . ALA A 1 104 ? 9.433 -0.644 4.998 1.00 58.53 104 ALA A CA 1
ATOM 848 C C . ALA A 1 104 ? 8.786 0.614 4.393 1.00 58.53 104 ALA A C 1
ATOM 850 O O . ALA A 1 104 ? 7.648 0.568 3.920 1.00 58.53 104 ALA A O 1
ATOM 851 N N . GLY A 1 105 ? 9.509 1.737 4.407 1.00 57.53 105 GLY A N 1
ATOM 852 C CA . GLY A 1 105 ? 9.066 2.981 3.779 1.00 57.53 105 GLY A CA 1
ATOM 853 C C . GLY A 1 105 ? 8.630 2.747 2.328 1.00 57.53 105 GLY A C 1
ATOM 854 O O . GLY A 1 105 ? 9.374 2.200 1.513 1.00 57.53 105 GLY A O 1
ATOM 855 N N . SER A 1 106 ? 7.390 3.116 1.999 1.00 68.44 106 SER A N 1
ATOM 856 C CA . SER A 1 106 ? 6.921 3.161 0.614 1.00 68.44 106 SER A CA 1
ATOM 857 C C . SER A 1 106 ? 7.280 4.506 0.002 1.00 68.44 106 SER A C 1
ATOM 859 O O . SER A 1 106 ? 6.774 5.525 0.458 1.00 68.44 106 SER A O 1
ATOM 861 N N . THR A 1 107 ? 8.047 4.522 -1.083 1.00 79.88 107 THR A N 1
ATOM 862 C CA . THR A 1 107 ? 8.083 5.686 -1.973 1.00 79.88 107 THR A CA 1
ATOM 863 C C . THR A 1 107 ? 7.080 5.475 -3.102 1.00 79.88 107 THR A C 1
ATOM 865 O O . THR A 1 107 ? 7.182 4.528 -3.887 1.00 79.88 107 THR A O 1
ATOM 868 N N . PHE A 1 108 ? 6.067 6.337 -3.138 1.00 86.88 108 PHE A N 1
ATOM 869 C CA . PHE A 1 108 ? 5.111 6.419 -4.237 1.00 86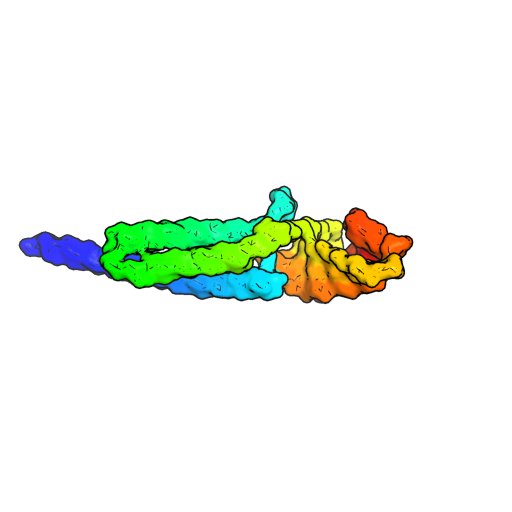.88 108 PHE A CA 1
ATOM 870 C C . PHE A 1 108 ? 5.480 7.588 -5.146 1.00 86.88 108 PHE A C 1
ATOM 872 O O . PHE A 1 108 ? 5.986 8.607 -4.678 1.00 86.88 108 PHE A O 1
ATOM 879 N N . TYR A 1 109 ? 5.225 7.426 -6.440 1.00 89.31 109 TYR A N 1
ATOM 880 C CA . TYR A 1 109 ? 5.464 8.445 -7.455 1.00 89.31 109 TYR A CA 1
ATOM 881 C C . TYR A 1 109 ? 4.187 8.684 -8.246 1.00 89.31 109 TYR A C 1
ATOM 883 O O . TYR A 1 109 ? 3.579 7.734 -8.735 1.00 89.31 109 TYR A O 1
ATOM 891 N N . GLU A 1 110 ? 3.799 9.943 -8.377 1.00 90.75 110 GLU A N 1
ATOM 892 C CA . GLU A 1 110 ? 2.662 10.365 -9.192 1.00 90.75 110 GLU A CA 1
ATOM 893 C C . GLU A 1 110 ? 2.984 10.239 -10.689 1.00 90.75 110 GLU A C 1
ATOM 895 O O . GLU A 1 110 ? 4.086 10.587 -11.132 1.00 90.75 110 GLU A O 1
ATOM 900 N N . ILE A 1 111 ? 2.021 9.749 -11.473 1.00 90.00 111 ILE A N 1
ATOM 901 C CA . ILE A 1 111 ? 2.083 9.790 -12.935 1.00 90.00 111 ILE A CA 1
ATOM 902 C C . ILE A 1 111 ? 1.420 11.086 -13.405 1.00 90.00 111 ILE A C 1
ATOM 904 O O . ILE A 1 111 ? 0.214 11.257 -13.253 1.00 90.00 111 ILE A O 1
ATOM 908 N N . LYS A 1 112 ? 2.207 11.973 -14.017 1.00 86.25 112 LYS A N 1
ATOM 909 C CA . LYS A 1 112 ? 1.755 13.249 -14.572 1.00 86.25 112 LYS A CA 1
ATOM 910 C C . LYS A 1 112 ? 1.737 13.160 -16.088 1.00 86.25 112 LYS A C 1
ATOM 912 O O . LYS A 1 112 ? 2.787 13.228 -16.721 1.00 86.25 112 LYS A O 1
ATOM 917 N N . ASP A 1 113 ? 0.549 13.012 -16.661 1.00 89.06 113 ASP A N 1
ATOM 918 C CA . ASP A 1 113 ? 0.358 13.064 -18.108 1.00 89.06 113 ASP A CA 1
ATOM 919 C C . ASP A 1 113 ? -1.040 13.591 -18.460 1.00 89.06 113 ASP A C 1
ATOM 921 O O . ASP A 1 113 ? -2.038 13.161 -17.887 1.00 89.06 113 ASP A O 1
ATOM 925 N N . HIS A 1 114 ? -1.110 14.508 -19.424 1.00 86.12 114 HIS A N 1
ATOM 926 C CA . HIS A 1 114 ? -2.349 15.089 -19.946 1.00 86.12 114 HIS A CA 1
ATOM 927 C C . HIS A 1 114 ? -3.305 14.087 -20.616 1.00 86.12 114 HIS A C 1
ATOM 929 O O . HIS A 1 114 ? -4.483 14.392 -20.782 1.00 86.12 114 HIS A O 1
ATOM 935 N N . HIS A 1 115 ? -2.828 12.904 -21.008 1.00 87.44 115 HIS A N 1
ATOM 936 C CA . HIS A 1 115 ? -3.662 11.839 -21.569 1.00 87.44 115 HIS A CA 1
ATOM 937 C C . HIS A 1 115 ? -4.415 11.026 -20.501 1.00 87.44 115 HIS A C 1
ATOM 939 O O . HIS A 1 115 ? -5.206 10.142 -20.841 1.00 87.44 115 HIS A O 1
ATOM 945 N N . LEU A 1 116 ? -4.169 11.284 -19.211 1.00 86.19 116 LEU A N 1
ATOM 946 C CA . LEU A 1 116 ? -4.830 10.601 -18.104 1.00 86.19 116 LEU A CA 1
ATOM 947 C C . LEU A 1 116 ? -5.998 11.434 -17.574 1.00 86.19 116 LEU A C 1
ATOM 949 O O . LEU A 1 116 ? -5.836 12.573 -17.155 1.00 86.19 116 LEU A O 1
ATOM 953 N N . ASN A 1 117 ? -7.179 10.820 -17.532 1.00 83.44 117 ASN A N 1
ATOM 954 C CA . ASN A 1 117 ? -8.388 11.444 -16.981 1.00 83.44 117 ASN A CA 1
ATOM 955 C C . ASN A 1 117 ? -8.508 11.288 -15.455 1.00 83.44 117 ASN A C 1
ATOM 957 O O . ASN A 1 117 ? -9.460 11.785 -14.860 1.00 83.44 117 ASN A O 1
ATOM 961 N N . GLN A 1 118 ? -7.618 10.513 -14.834 1.00 85.38 118 GLN A N 1
ATOM 962 C CA . GLN A 1 118 ? -7.643 10.175 -13.410 1.00 85.38 118 GLN A CA 1
ATOM 963 C C . GLN A 1 118 ? -6.214 10.122 -12.880 1.00 85.38 118 GLN A C 1
ATOM 965 O O . GLN A 1 118 ? -5.288 9.845 -13.645 1.00 85.38 118 GLN A O 1
ATOM 970 N N . GLU A 1 119 ? -6.042 10.346 -11.579 1.00 90.31 119 GLU A N 1
ATOM 971 C CA . GLU A 1 119 ? -4.727 10.281 -10.956 1.00 90.31 119 GLU A CA 1
ATOM 972 C C . GLU A 1 119 ? -4.266 8.836 -10.748 1.00 90.31 119 GLU A C 1
ATOM 974 O O . GLU A 1 119 ? -5.017 7.947 -10.325 1.00 90.31 119 GLU A O 1
ATOM 979 N N . TYR A 1 120 ? -2.982 8.616 -11.012 1.00 92.25 120 TYR A N 1
ATOM 980 C CA . TYR A 1 120 ? -2.315 7.349 -10.777 1.00 92.25 120 TYR A CA 1
ATOM 981 C C . TYR A 1 120 ? -1.033 7.569 -9.989 1.00 92.25 120 TYR A C 1
ATOM 983 O O . TYR A 1 120 ? -0.280 8.512 -10.235 1.00 92.25 120 TYR A O 1
ATOM 991 N N . ILE A 1 121 ? -0.746 6.632 -9.092 1.00 92.75 121 ILE A N 1
ATOM 992 C CA . ILE A 1 121 ? 0.538 6.549 -8.402 1.00 92.75 121 ILE A CA 1
ATOM 993 C C . ILE A 1 121 ? 1.169 5.185 -8.652 1.00 92.75 121 ILE A C 1
ATOM 995 O O . ILE A 1 121 ? 0.486 4.167 -8.784 1.00 92.75 121 ILE A O 1
ATOM 999 N N . ILE A 1 122 ? 2.495 5.148 -8.683 1.00 92.44 122 ILE A N 1
ATOM 1000 C CA . ILE A 1 122 ? 3.263 3.914 -8.805 1.00 92.44 122 ILE A CA 1
ATOM 1001 C C . ILE A 1 122 ? 4.189 3.723 -7.617 1.00 92.44 122 ILE A C 1
ATOM 1003 O O . ILE A 1 122 ? 4.805 4.665 -7.122 1.00 92.44 122 ILE A O 1
ATOM 1007 N N . LYS A 1 123 ? 4.337 2.468 -7.196 1.00 91.00 123 LYS A N 1
ATOM 1008 C CA . LYS A 1 123 ? 5.396 2.040 -6.282 1.00 91.00 123 LYS A CA 1
ATOM 1009 C C . LYS A 1 123 ? 6.381 1.176 -7.051 1.00 91.00 123 LYS A C 1
ATOM 1011 O O . LYS A 1 123 ? 5.985 0.169 -7.640 1.00 91.00 123 LYS A O 1
ATOM 1016 N N . ARG A 1 124 ? 7.655 1.555 -7.029 1.00 90.81 124 ARG A N 1
ATOM 1017 C CA . ARG A 1 124 ? 8.737 0.839 -7.712 1.00 90.81 124 ARG A CA 1
ATOM 1018 C C . ARG A 1 124 ? 9.537 0.017 -6.711 1.00 90.81 124 ARG A C 1
ATOM 1020 O O . ARG A 1 124 ? 9.803 0.482 -5.609 1.00 90.81 124 ARG A O 1
ATOM 1027 N N . HIS A 1 125 ? 9.919 -1.188 -7.108 1.00 89.88 125 HIS A N 1
ATOM 1028 C CA . HIS A 1 125 ? 10.891 -2.019 -6.402 1.00 89.88 125 HIS A CA 1
ATOM 1029 C C . HIS A 1 125 ? 11.880 -2.580 -7.405 1.00 89.88 125 HIS A C 1
ATOM 1031 O O . HIS A 1 125 ? 11.539 -2.789 -8.571 1.00 89.88 125 HIS A O 1
ATOM 1037 N N . GLU A 1 126 ? 13.075 -2.875 -6.924 1.00 89.94 126 GLU A N 1
ATOM 1038 C CA . GLU A 1 126 ? 14.032 -3.675 -7.664 1.00 89.94 126 GLU A CA 1
ATOM 1039 C C . GLU A 1 126 ? 14.565 -4.815 -6.805 1.00 89.94 126 GLU A C 1
ATOM 1041 O O . GLU A 1 126 ? 14.636 -4.715 -5.579 1.00 89.94 126 GLU A O 1
ATOM 1046 N N . SER A 1 127 ? 14.928 -5.909 -7.464 1.00 91.62 127 SER A N 1
ATOM 1047 C CA . SER A 1 127 ? 15.634 -7.022 -6.847 1.00 91.62 127 SER A CA 1
ATOM 1048 C C . SER A 1 127 ? 16.801 -7.423 -7.737 1.00 91.62 127 SER A C 1
ATOM 1050 O O . SER A 1 127 ? 16.617 -7.758 -8.908 1.00 91.62 127 SER A O 1
ATOM 1052 N N . ASN A 1 128 ? 18.016 -7.341 -7.199 1.00 90.81 128 ASN A N 1
ATOM 1053 C CA . ASN A 1 128 ? 19.215 -7.762 -7.910 1.00 90.81 128 ASN A CA 1
ATOM 1054 C C . ASN A 1 128 ? 19.248 -9.296 -7.978 1.00 90.81 128 ASN A C 1
ATOM 1056 O O . ASN A 1 128 ? 19.231 -9.962 -6.946 1.00 90.81 128 ASN A O 1
ATOM 1060 N N . LEU A 1 129 ? 19.302 -9.841 -9.193 1.00 91.62 129 LEU A N 1
ATOM 1061 C CA . LEU A 1 129 ? 19.352 -11.283 -9.448 1.00 91.62 129 LEU A CA 1
ATOM 1062 C C . LEU A 1 129 ? 20.786 -11.782 -9.713 1.00 91.62 129 LEU A C 1
ATOM 1064 O O . LEU A 1 129 ? 20.987 -12.971 -9.953 1.00 91.62 129 LEU A O 1
ATOM 1068 N N . GLY A 1 130 ? 21.781 -10.888 -9.682 1.00 87.88 130 GLY A N 1
ATOM 1069 C CA . GLY A 1 130 ? 23.173 -11.174 -10.027 1.00 87.88 130 GLY A CA 1
ATOM 1070 C C . GLY A 1 130 ? 23.439 -11.160 -11.537 1.00 87.88 130 GLY A C 1
ATOM 1071 O O . GLY A 1 130 ? 22.523 -11.074 -12.355 1.00 87.88 130 GLY A O 1
ATOM 1072 N N . ASN A 1 131 ? 24.719 -11.236 -11.922 1.00 86.00 131 ASN A N 1
ATOM 1073 C CA . ASN A 1 131 ? 25.173 -11.317 -13.322 1.00 86.00 131 ASN A CA 1
ATOM 1074 C C . ASN A 1 131 ? 24.535 -10.263 -14.250 1.00 86.00 131 ASN A C 1
ATOM 1076 O O . ASN A 1 131 ? 23.973 -10.600 -15.294 1.00 86.00 131 ASN A O 1
ATOM 1080 N N . ASP A 1 132 ? 24.598 -8.989 -13.848 1.00 90.12 132 ASP A N 1
ATOM 1081 C CA . ASP A 1 132 ? 24.020 -7.839 -14.562 1.00 90.12 132 ASP A CA 1
ATOM 1082 C C . ASP A 1 132 ? 22.498 -7.900 -14.781 1.00 90.12 132 ASP A C 1
ATOM 1084 O O . ASP A 1 132 ? 21.984 -7.132 -15.594 1.00 90.12 132 ASP A O 1
ATOM 1088 N N . LYS A 1 133 ? 21.758 -8.768 -14.081 1.00 93.50 133 LYS A N 1
ATOM 1089 C CA . LYS A 1 133 ? 20.296 -8.876 -14.178 1.00 93.50 133 LYS A CA 1
ATOM 1090 C C . LYS A 1 133 ? 19.617 -8.338 -12.924 1.00 93.50 133 LYS A C 1
ATOM 1092 O O . LYS A 1 133 ? 19.953 -8.715 -11.806 1.00 93.50 133 LYS A O 1
ATOM 1097 N N . THR A 1 134 ? 18.582 -7.538 -13.140 1.00 94.62 134 THR A N 1
ATOM 1098 C CA . THR A 1 134 ? 17.716 -7.010 -12.086 1.00 94.62 134 THR A CA 1
ATOM 1099 C C . THR A 1 134 ? 16.261 -7.242 -12.466 1.00 94.62 134 THR A C 1
ATOM 1101 O O . THR A 1 134 ? 15.859 -7.013 -13.610 1.00 94.62 134 THR A O 1
ATOM 1104 N N . GLU A 1 135 ? 15.460 -7.687 -11.503 1.00 95.38 135 GLU A N 1
ATOM 1105 C CA . GLU A 1 135 ? 14.007 -7.676 -11.605 1.00 95.38 135 GLU A CA 1
ATOM 1106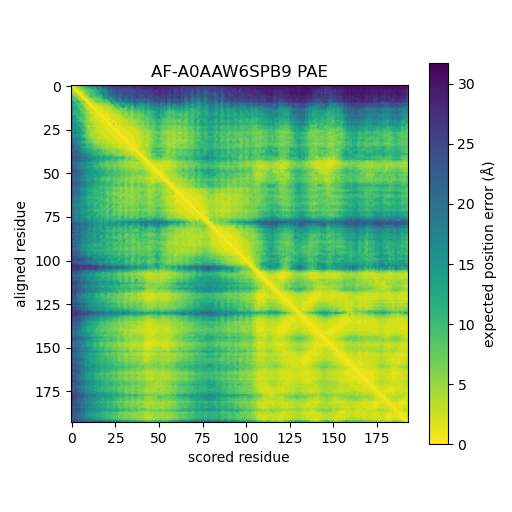 C C . GLU A 1 135 ? 13.485 -6.292 -11.221 1.00 95.38 135 GLU A C 1
ATOM 1108 O O . GLU A 1 135 ? 13.676 -5.832 -10.097 1.00 95.38 135 GLU A O 1
ATOM 1113 N N . LEU A 1 136 ? 12.811 -5.630 -12.155 1.00 94.88 136 LEU A N 1
ATOM 1114 C CA . LEU A 1 136 ? 12.076 -4.397 -11.907 1.00 94.88 136 LEU A CA 1
ATOM 1115 C C . LEU A 1 136 ? 10.622 -4.742 -11.631 1.00 94.88 136 LEU A C 1
ATOM 1117 O O . LEU A 1 136 ? 10.012 -5.457 -12.422 1.00 94.88 136 LEU A O 1
ATOM 1121 N N . VAL A 1 137 ? 10.048 -4.205 -10.557 1.00 93.81 137 VAL A N 1
ATOM 1122 C CA . VAL A 1 137 ? 8.645 -4.418 -10.190 1.00 93.81 137 VAL A CA 1
ATOM 1123 C C . VAL A 1 137 ? 7.948 -3.071 -10.028 1.00 93.81 137 VAL A C 1
ATOM 1125 O O . VAL A 1 137 ? 8.442 -2.182 -9.335 1.00 93.81 137 VAL A O 1
ATOM 1128 N N . VAL A 1 138 ? 6.770 -2.930 -10.633 1.00 93.25 138 VAL A N 1
ATOM 1129 C CA . VAL A 1 138 ? 5.889 -1.769 -10.480 1.00 93.25 138 VAL A CA 1
ATOM 1130 C C . VAL A 1 138 ? 4.531 -2.217 -9.980 1.00 93.25 138 VAL A C 1
ATOM 1132 O O . VAL A 1 138 ? 3.888 -3.079 -10.575 1.00 93.25 138 VAL A O 1
ATOM 1135 N N . PHE A 1 139 ? 4.085 -1.599 -8.895 1.00 92.50 139 PHE A N 1
ATOM 1136 C CA . PHE A 1 139 ? 2.6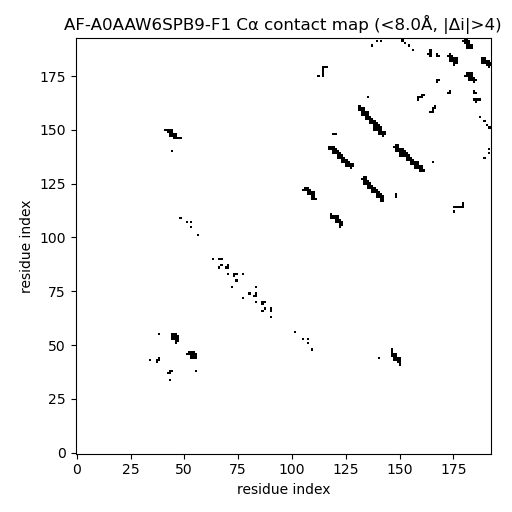95 -1.636 -8.469 1.00 92.50 139 PHE A CA 1
ATOM 1137 C C . PHE A 1 139 ? 2.020 -0.360 -8.953 1.00 92.50 139 PHE A C 1
ATOM 1139 O O . PHE A 1 139 ? 2.526 0.730 -8.679 1.00 92.50 139 PHE A O 1
ATOM 1146 N N . VAL A 1 140 ? 0.905 -0.502 -9.661 1.00 93.62 140 VAL A N 1
ATOM 1147 C CA . VAL A 1 140 ? 0.113 0.625 -10.163 1.00 93.62 140 VAL A CA 1
ATOM 1148 C C . VAL A 1 140 ? -1.100 0.790 -9.271 1.00 93.62 140 VAL A C 1
ATOM 1150 O O . VAL A 1 140 ? -1.821 -0.175 -9.031 1.00 93.62 140 VAL A O 1
ATOM 1153 N N . TYR A 1 141 ? -1.349 2.008 -8.812 1.00 93.44 141 TYR A N 1
ATOM 1154 C CA . TYR A 1 141 ? -2.544 2.344 -8.061 1.00 93.44 141 TYR A CA 1
ATOM 1155 C C . TYR A 1 141 ? -3.278 3.493 -8.738 1.00 93.44 141 TYR A C 1
ATOM 1157 O O . TYR A 1 141 ? -2.663 4.426 -9.249 1.00 93.44 141 TYR A O 1
ATOM 1165 N N . LYS A 1 142 ? -4.601 3.407 -8.724 1.00 93.06 142 LYS A N 1
ATOM 1166 C CA . LYS A 1 142 ? -5.509 4.353 -9.362 1.00 93.06 142 LYS A CA 1
ATOM 1167 C C . LYS A 1 142 ? -6.373 5.019 -8.312 1.00 93.06 142 LYS A C 1
ATOM 1169 O O . LYS A 1 142 ? -6.904 4.319 -7.447 1.00 93.06 142 LYS A O 1
ATOM 1174 N N . GLU A 1 143 ? -6.528 6.330 -8.398 1.00 92.44 143 GLU A N 1
ATOM 1175 C CA . GLU A 1 143 ? -7.410 7.059 -7.498 1.00 92.44 143 GLU A CA 1
ATOM 1176 C C . GLU A 1 143 ? -8.872 6.651 -7.726 1.00 92.44 143 GLU A C 1
ATOM 1178 O O . GLU A 1 143 ? -9.361 6.607 -8.858 1.00 92.44 143 GLU A O 1
ATOM 1183 N N . VAL A 1 144 ? -9.570 6.322 -6.638 1.00 90.31 144 VAL A N 1
ATOM 1184 C CA . VAL A 1 144 ? -11.016 6.025 -6.652 1.00 90.31 144 VAL A CA 1
ATOM 1185 C C . VAL A 1 144 ? -11.822 7.052 -5.863 1.00 90.31 144 VAL A C 1
ATOM 1187 O O . VAL A 1 144 ? -12.988 7.283 -6.166 1.00 90.31 144 VAL A O 1
ATOM 1190 N N . LEU A 1 145 ? -11.200 7.659 -4.854 1.00 87.25 145 LEU A N 1
ATOM 1191 C CA . LEU A 1 145 ? -11.720 8.740 -4.024 1.00 87.25 145 LEU A CA 1
ATOM 1192 C C . LEU A 1 145 ? -10.536 9.638 -3.650 1.00 87.25 145 LEU A C 1
ATOM 1194 O O . LEU A 1 145 ? -9.416 9.124 -3.631 1.00 87.25 145 LEU A O 1
ATOM 1198 N N . PRO A 1 146 ? -10.764 10.911 -3.277 1.00 85.88 146 PRO A N 1
ATOM 1199 C CA . PRO A 1 146 ? -9.693 11.806 -2.857 1.00 85.88 146 PRO A CA 1
ATOM 1200 C C . PRO A 1 146 ? -8.749 11.134 -1.854 1.00 85.88 146 PRO A C 1
ATOM 1202 O O . PRO A 1 146 ? -9.197 10.662 -0.805 1.00 85.88 146 PRO A O 1
ATOM 1205 N N . LEU A 1 147 ? -7.455 11.093 -2.185 1.00 85.06 147 LEU A N 1
ATOM 1206 C CA . LEU A 1 147 ? -6.369 10.472 -1.403 1.00 85.06 147 LEU A CA 1
ATOM 1207 C C . LEU A 1 147 ? -6.368 8.933 -1.348 1.00 85.06 147 LEU A C 1
ATOM 1209 O O . LEU A 1 147 ? -5.435 8.353 -0.791 1.00 85.06 147 LEU A O 1
ATOM 1213 N N . VAL A 1 148 ? -7.384 8.249 -1.878 1.00 88.00 148 VAL A N 1
ATOM 1214 C CA . VAL A 1 148 ? -7.536 6.788 -1.799 1.00 88.00 148 VAL A CA 1
ATOM 1215 C C . VAL A 1 148 ? -7.255 6.156 -3.154 1.00 88.00 148 VAL A C 1
ATOM 1217 O O . VAL A 1 148 ? -8.019 6.306 -4.110 1.00 88.00 148 VAL A O 1
ATOM 1220 N N . TYR A 1 149 ? -6.192 5.358 -3.200 1.00 90.44 149 TYR A N 1
ATOM 1221 C CA . TYR A 1 149 ? -5.737 4.682 -4.404 1.00 90.44 149 TYR A CA 1
ATOM 1222 C C . TYR A 1 149 ? -5.884 3.163 -4.279 1.00 90.44 149 TYR A C 1
ATOM 1224 O O . TYR A 1 149 ? -5.488 2.554 -3.279 1.00 90.44 149 TYR A O 1
ATOM 1232 N N . VAL A 1 150 ? -6.426 2.534 -5.323 1.00 90.62 150 VAL A N 1
ATOM 1233 C CA . VAL A 1 150 ? -6.635 1.084 -5.409 1.00 90.62 150 VAL A CA 1
ATOM 1234 C C . VAL A 1 150 ? -5.668 0.464 -6.406 1.00 90.62 150 VAL A C 1
ATOM 1236 O O . VAL A 1 150 ? -5.511 0.943 -7.530 1.00 90.62 150 VAL A O 1
ATOM 1239 N N . ASN A 1 151 ? -5.035 -0.629 -5.991 1.00 90.75 151 ASN A N 1
ATOM 1240 C CA . ASN A 1 151 ? -4.076 -1.383 -6.787 1.00 90.75 151 ASN A CA 1
ATOM 1241 C C . ASN A 1 151 ? -4.744 -1.959 -8.045 1.00 90.75 151 ASN A C 1
ATOM 1243 O O . ASN A 1 151 ? -5.699 -2.726 -7.939 1.00 90.75 151 ASN A O 1
ATOM 1247 N N . GLN A 1 152 ? -4.217 -1.601 -9.213 1.00 91.31 152 GLN A N 1
ATOM 1248 C CA . GLN A 1 152 ? -4.639 -2.113 -10.518 1.00 91.31 152 GLN A CA 1
ATOM 1249 C C . GLN A 1 152 ? -3.862 -3.369 -10.914 1.00 91.31 152 GLN A C 1
ATOM 1251 O O . GLN A 1 152 ? -4.378 -4.230 -11.618 1.00 91.31 152 GLN A O 1
ATOM 1256 N N . GLY A 1 153 ? -2.617 -3.498 -10.457 1.00 91.00 153 GLY A N 1
ATOM 1257 C CA . GLY A 1 153 ? -1.779 -4.625 -10.824 1.00 91.00 153 GLY A CA 1
ATOM 1258 C C . GLY A 1 153 ? -0.341 -4.504 -10.345 1.00 91.00 153 GLY A C 1
ATOM 1259 O O . GLY A 1 153 ? 0.166 -3.428 -10.015 1.00 91.00 153 GLY A O 1
ATOM 1260 N N . ARG A 1 154 ? 0.327 -5.659 -10.337 1.00 92.56 154 ARG A N 1
ATOM 1261 C CA . ARG A 1 154 ? 1.766 -5.793 -10.120 1.00 92.56 154 ARG A CA 1
ATOM 1262 C C . ARG A 1 15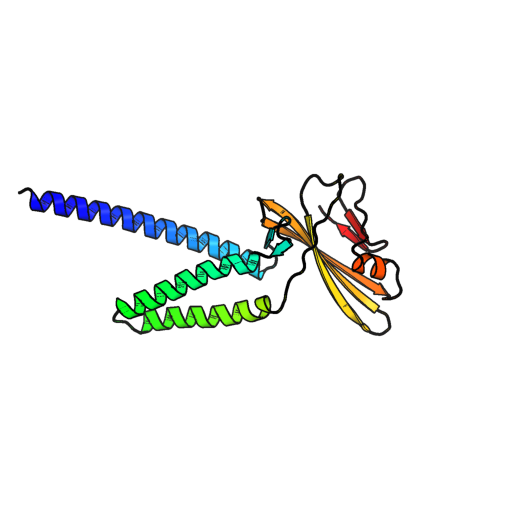4 ? 2.396 -6.285 -11.414 1.00 92.56 154 ARG A C 1
ATOM 1264 O O . ARG A 1 154 ? 2.161 -7.418 -11.824 1.00 92.56 154 ARG A O 1
ATOM 1271 N N . TYR A 1 155 ? 3.253 -5.463 -11.993 1.00 94.88 155 TYR A N 1
ATOM 1272 C CA . TYR A 1 155 ? 3.968 -5.770 -13.223 1.00 94.88 155 TYR A CA 1
ATOM 1273 C C . TYR A 1 155 ? 5.444 -5.919 -12.916 1.00 94.88 155 TYR A C 1
ATOM 1275 O O . TYR A 1 155 ? 5.976 -5.215 -12.059 1.00 94.88 155 TYR A O 1
ATOM 1283 N N . HIS A 1 156 ? 6.110 -6.840 -13.597 1.00 95.56 156 HIS A N 1
ATOM 1284 C CA . HIS A 1 156 ? 7.531 -7.059 -13.398 1.00 95.56 156 HIS A CA 1
ATOM 1285 C C . HIS A 1 156 ? 8.229 -7.358 -14.717 1.00 95.56 156 HIS A C 1
ATOM 1287 O O . HIS A 1 156 ? 7.622 -7.872 -15.659 1.00 95.56 156 HIS A O 1
ATOM 1293 N N . LYS A 1 157 ? 9.510 -7.006 -14.788 1.00 95.56 157 LYS A N 1
ATOM 1294 C CA . LYS A 1 157 ? 10.362 -7.315 -15.928 1.00 95.56 157 LYS A CA 1
ATOM 1295 C C . LYS A 1 157 ? 11.798 -7.502 -15.480 1.00 95.56 157 LYS A C 1
ATOM 1297 O O . LYS A 1 157 ? 12.360 -6.648 -14.801 1.00 95.56 157 LYS A O 1
ATOM 1302 N N . ILE A 1 158 ? 12.407 -8.592 -15.928 1.00 95.94 158 ILE A N 1
ATOM 1303 C CA . ILE A 1 158 ? 13.841 -8.812 -15.765 1.00 95.94 158 ILE A CA 1
ATOM 1304 C C . ILE A 1 158 ? 14.562 -8.078 -16.891 1.00 95.94 158 ILE A C 1
ATOM 1306 O O . ILE A 1 158 ? 14.266 -8.275 -18.073 1.00 95.94 158 ILE A O 1
ATOM 1310 N N . VAL A 1 159 ? 15.502 -7.216 -16.522 1.00 95.56 159 VAL A N 1
ATOM 1311 C CA . VAL A 1 159 ? 16.318 -6.447 -17.464 1.00 95.56 159 VAL A CA 1
ATOM 1312 C C . VAL A 1 159 ? 17.778 -6.472 -17.051 1.00 95.56 159 VAL A C 1
ATOM 1314 O O . VAL A 1 159 ? 18.111 -6.817 -15.918 1.00 95.56 159 VAL A O 1
ATOM 1317 N N . SER A 1 160 ? 18.656 -6.077 -17.973 1.00 94.69 160 SER A N 1
ATOM 1318 C CA . SER A 1 160 ? 20.041 -5.813 -17.602 1.00 94.69 160 SER A CA 1
ATOM 1319 C C . SER A 1 160 ? 20.171 -4.459 -16.899 1.00 94.69 160 SER A C 1
ATOM 1321 O O . SER A 1 160 ? 19.551 -3.486 -17.338 1.00 94.69 160 SER A O 1
ATOM 1323 N N . THR A 1 161 ? 21.026 -4.367 -15.881 1.00 92.94 161 THR A N 1
ATOM 1324 C CA . THR A 1 161 ? 21.414 -3.104 -15.218 1.00 92.94 161 THR A CA 1
ATOM 1325 C C . THR A 1 161 ? 22.023 -2.087 -16.189 1.00 92.94 161 THR A C 1
ATOM 1327 O O . THR A 1 161 ? 21.916 -0.882 -15.984 1.00 92.94 161 THR A O 1
ATOM 1330 N N . LYS A 1 162 ? 22.604 -2.553 -17.302 1.00 93.94 162 LYS A N 1
ATOM 1331 C CA . LYS A 1 162 ? 23.174 -1.712 -18.370 1.00 93.94 162 LYS A CA 1
ATOM 1332 C C . LYS A 1 162 ? 22.138 -1.230 -19.391 1.00 93.94 162 LYS A C 1
ATOM 1334 O O . LYS A 1 162 ? 22.470 -0.473 -20.296 1.00 93.94 162 LYS A O 1
ATOM 1339 N N . SER A 1 163 ? 20.889 -1.687 -19.296 1.00 94.81 163 SER A N 1
ATOM 1340 C CA . SER A 1 163 ? 19.856 -1.354 -20.279 1.00 94.81 163 SER A CA 1
ATOM 1341 C C . SER A 1 163 ? 19.284 0.055 -20.087 1.00 94.81 163 SER A C 1
ATOM 1343 O O . SER A 1 163 ? 19.135 0.540 -18.965 1.00 94.81 163 SER A O 1
ATOM 1345 N N . GLU A 1 164 ? 18.846 0.684 -21.182 1.00 95.25 164 GLU A N 1
ATOM 1346 C CA . GLU A 1 164 ? 18.099 1.951 -21.116 1.00 95.25 164 GLU A CA 1
ATOM 1347 C C . GLU A 1 164 ? 16.827 1.828 -20.272 1.00 95.25 164 GLU A C 1
ATOM 1349 O O . GLU A 1 164 ? 16.468 2.757 -19.560 1.00 95.25 164 GLU A O 1
ATOM 1354 N N . THR A 1 165 ? 16.168 0.663 -20.308 1.00 94.69 165 THR A N 1
ATOM 1355 C CA . THR A 1 165 ? 14.976 0.387 -19.492 1.00 94.69 165 THR A CA 1
ATOM 1356 C C . THR A 1 165 ? 15.275 0.503 -18.001 1.00 94.69 165 THR A C 1
ATOM 1358 O O . THR A 1 165 ? 14.486 1.101 -17.278 1.00 94.69 165 THR A O 1
ATOM 1361 N N . TYR A 1 166 ? 16.421 -0.009 -17.545 1.00 94.31 166 TYR A N 1
ATOM 1362 C CA . TYR A 1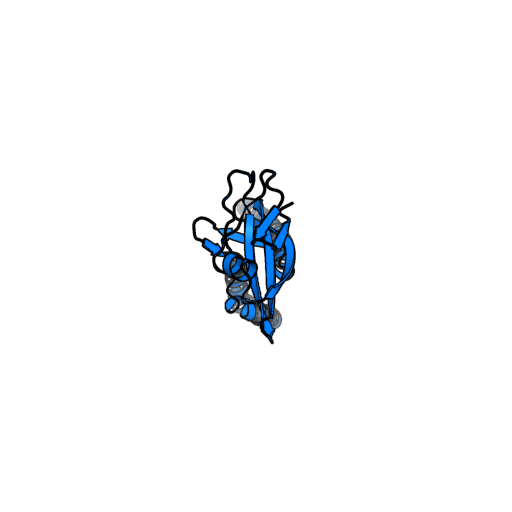 166 ? 16.857 0.142 -16.158 1.00 94.31 166 TYR A CA 1
ATOM 1363 C C . TYR A 1 166 ? 17.143 1.609 -15.809 1.00 94.31 166 TYR A C 1
ATOM 1365 O O . TYR A 1 166 ? 16.666 2.108 -14.790 1.00 94.31 166 TYR A O 1
ATOM 1373 N N . SER A 1 167 ? 17.865 2.324 -16.681 1.00 94.50 167 SER A N 1
ATOM 1374 C CA . SER A 1 167 ? 18.181 3.743 -16.467 1.00 94.50 167 SER A CA 1
ATOM 1375 C C . SER A 1 167 ? 16.923 4.611 -16.370 1.00 94.50 167 SER A C 1
ATOM 1377 O O . SER A 1 167 ? 16.806 5.444 -15.470 1.00 94.50 167 SER A O 1
ATOM 1379 N N . ASP A 1 168 ? 15.971 4.406 -17.279 1.00 94.38 168 ASP A N 1
ATOM 1380 C CA . ASP A 1 168 ? 14.733 5.179 -17.346 1.00 94.38 168 ASP A CA 1
ATOM 1381 C C . ASP A 1 168 ? 13.770 4.825 -16.221 1.00 94.38 168 ASP A C 1
ATOM 1383 O O . ASP A 1 168 ? 13.157 5.726 -15.648 1.00 94.38 168 ASP A O 1
ATOM 1387 N N . PHE A 1 169 ? 13.709 3.551 -15.828 1.00 93.31 169 PHE A N 1
ATOM 1388 C CA . PHE A 1 169 ? 13.003 3.138 -14.623 1.00 93.31 169 PHE A CA 1
ATOM 1389 C C . PHE A 1 169 ? 13.508 3.910 -13.408 1.00 93.31 169 PHE A C 1
ATOM 1391 O O . PHE A 1 169 ? 12.713 4.537 -12.712 1.00 93.31 169 PHE A O 1
ATOM 1398 N N . TRP A 1 170 ? 14.825 3.915 -13.176 1.00 90.19 170 TRP A N 1
ATOM 1399 C CA . TRP A 1 170 ? 15.435 4.568 -12.018 1.00 90.19 170 TRP A CA 1
ATOM 1400 C C . TRP A 1 170 ? 15.238 6.079 -11.992 1.00 90.19 170 TRP A C 1
ATOM 1402 O O . TRP A 1 170 ? 14.903 6.632 -10.944 1.00 90.19 170 TRP A O 1
ATOM 1412 N N . LYS A 1 171 ? 15.391 6.723 -13.150 1.00 92.62 171 LYS A N 1
ATOM 1413 C CA . LYS A 1 171 ? 15.235 8.171 -13.324 1.00 92.62 171 LYS A CA 1
ATOM 1414 C C . LYS A 1 171 ? 13.778 8.624 -13.461 1.00 92.62 171 LYS A C 1
ATOM 1416 O O . LYS A 1 171 ? 13.560 9.809 -13.681 1.00 92.62 171 LYS A O 1
ATOM 1421 N N . LEU A 1 172 ? 12.803 7.712 -13.364 1.00 90.38 172 LEU A N 1
ATOM 1422 C CA . LEU A 1 172 ? 11.376 7.992 -13.587 1.00 90.38 172 LEU A CA 1
ATOM 1423 C C . LEU A 1 172 ? 11.088 8.623 -14.960 1.00 90.38 172 LEU A C 1
ATOM 1425 O O . LEU A 1 172 ? 10.174 9.428 -15.106 1.00 90.38 172 LEU A O 1
ATOM 1429 N N . ARG A 1 173 ? 11.851 8.244 -15.989 1.00 93.38 173 ARG A N 1
ATOM 1430 C CA . ARG A 1 173 ? 11.637 8.699 -17.368 1.00 93.38 173 ARG A CA 1
ATOM 1431 C C . ARG A 1 173 ? 10.679 7.747 -18.071 1.00 93.38 173 ARG A C 1
ATOM 1433 O O . ARG A 1 173 ? 11.099 6.794 -18.720 1.00 93.38 173 ARG A O 1
ATOM 1440 N N . TYR A 1 174 ? 9.388 7.984 -17.885 1.00 93.25 174 TYR A N 1
ATOM 1441 C CA . TYR A 1 174 ? 8.326 7.212 -18.520 1.00 93.25 174 TYR A CA 1
ATOM 1442 C C . TYR A 1 174 ? 7.656 7.989 -19.650 1.00 93.25 174 TYR A C 1
ATOM 1444 O O . TYR A 1 174 ? 7.761 9.209 -19.743 1.00 93.25 174 TYR A O 1
ATOM 1452 N N . VAL A 1 175 ? 6.934 7.255 -20.492 1.00 94.12 175 VAL A N 1
ATOM 1453 C CA . VAL A 1 175 ? 6.012 7.815 -21.481 1.00 94.12 175 VAL A CA 1
ATOM 1454 C C . VAL A 1 175 ? 4.657 7.154 -21.279 1.00 94.12 175 VAL A C 1
ATOM 1456 O O . VAL A 1 175 ? 4.591 5.929 -21.155 1.00 94.12 175 VAL A O 1
ATOM 1459 N N . VAL A 1 176 ? 3.585 7.942 -21.244 1.00 93.69 176 VAL A N 1
ATOM 1460 C CA . VAL A 1 176 ? 2.222 7.411 -21.317 1.00 93.69 176 VAL A CA 1
ATOM 1461 C C . VAL A 1 176 ? 1.794 7.413 -22.781 1.00 93.69 176 VAL A C 1
ATOM 1463 O O . VAL A 1 176 ? 2.070 8.354 -23.525 1.00 93.69 176 VAL A O 1
ATOM 1466 N N . ASN A 1 177 ? 1.178 6.326 -23.242 1.00 92.62 177 ASN A N 1
ATOM 1467 C CA . ASN A 1 177 ? 0.669 6.289 -24.609 1.00 92.62 177 ASN A CA 1
ATOM 1468 C C . ASN A 1 177 ? -0.475 7.3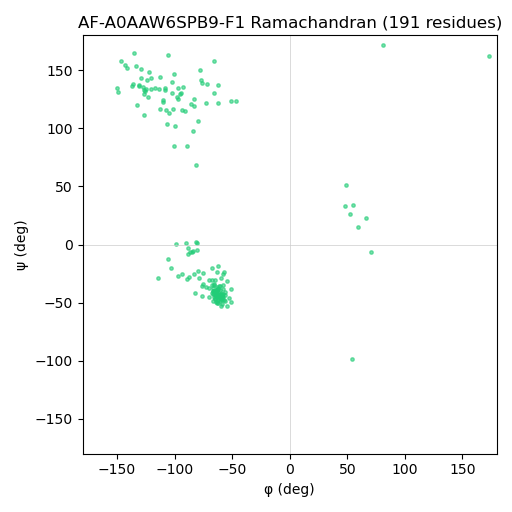08 -24.792 1.00 92.62 177 ASN A C 1
ATOM 1470 O O . ASN A 1 177 ? -1.160 7.668 -23.840 1.00 92.62 177 ASN A O 1
ATOM 1474 N N . LYS A 1 178 ? -0.735 7.727 -26.037 1.00 90.00 178 LYS A N 1
ATOM 1475 C CA . LYS A 1 178 ? -1.761 8.744 -26.353 1.00 90.00 178 LYS A CA 1
ATOM 1476 C C . LYS A 1 178 ? -3.173 8.394 -25.865 1.00 90.00 178 LYS A C 1
ATOM 1478 O O . LYS A 1 178 ? -3.998 9.278 -25.683 1.00 90.00 178 LYS A O 1
ATOM 1483 N N . GLU A 1 179 ? -3.455 7.107 -25.675 1.00 87.94 179 GLU A N 1
ATOM 1484 C CA . GLU A 1 179 ? -4.748 6.608 -25.192 1.00 87.94 179 GLU A CA 1
ATOM 1485 C C . GLU A 1 179 ? -4.852 6.571 -23.652 1.00 87.94 179 GLU A C 1
ATOM 1487 O O . GLU A 1 179 ? -5.907 6.235 -23.107 1.00 87.94 179 GLU A O 1
ATOM 1492 N N . GLY A 1 180 ? -3.761 6.857 -22.931 1.00 86.94 180 GLY A N 1
ATOM 1493 C CA . GLY A 1 180 ? -3.720 6.815 -21.467 1.00 86.94 180 GLY A CA 1
ATOM 1494 C C . GLY A 1 180 ? -3.894 5.409 -20.878 1.00 86.94 180 GLY A C 1
ATOM 1495 O O . GLY A 1 180 ? -4.356 5.259 -19.750 1.00 86.94 180 GLY A O 1
ATOM 1496 N N . ASN A 1 181 ? -3.596 4.367 -21.654 1.00 91.44 181 ASN A N 1
ATOM 1497 C CA . ASN A 1 181 ? -3.791 2.962 -21.286 1.00 91.44 181 ASN A CA 1
ATOM 1498 C C . ASN A 1 181 ? -2.513 2.318 -20.739 1.00 91.44 181 ASN A C 1
ATOM 1500 O O . ASN A 1 181 ? -2.590 1.379 -19.950 1.00 91.44 181 ASN A O 1
ATOM 1504 N N . TYR A 1 182 ? -1.342 2.817 -21.138 1.00 93.38 182 TYR A N 1
ATOM 1505 C CA . T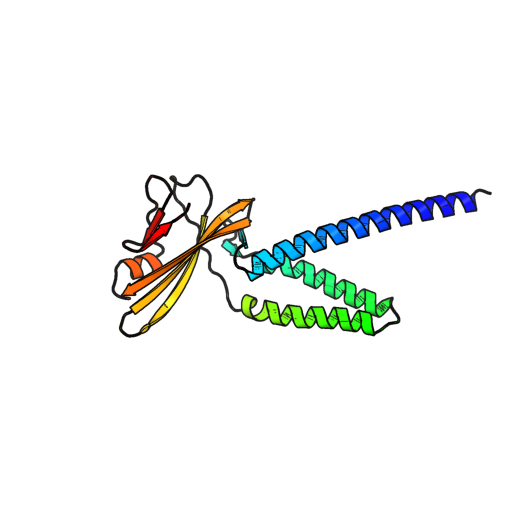YR A 1 182 ? -0.057 2.224 -20.791 1.00 93.38 182 TYR A CA 1
ATOM 1506 C C . TYR A 1 182 ? 0.962 3.281 -20.400 1.00 93.38 182 TYR A C 1
ATOM 1508 O O . TYR A 1 182 ? 1.139 4.275 -21.102 1.00 93.38 182 TYR A O 1
ATOM 1516 N N . LEU A 1 183 ? 1.697 2.993 -19.333 1.00 93.38 183 LEU A N 1
ATOM 1517 C CA . LEU A 1 183 ? 2.953 3.637 -18.992 1.00 93.38 183 LEU A CA 1
ATOM 1518 C C . LEU A 1 183 ? 4.101 2.758 -19.495 1.00 93.38 183 LEU A C 1
ATOM 1520 O O . LEU A 1 183 ? 4.090 1.547 -19.287 1.00 93.38 183 LEU A O 1
ATOM 1524 N N . THR A 1 184 ? 5.110 3.339 -20.141 1.00 94.31 184 THR A N 1
ATOM 1525 C CA . THR A 1 184 ? 6.293 2.589 -20.574 1.00 94.31 184 THR A CA 1
ATOM 1526 C C . THR A 1 184 ? 7.592 3.179 -20.048 1.00 94.31 184 THR A C 1
ATOM 1528 O O . THR A 1 184 ? 7.848 4.377 -20.166 1.00 94.31 184 THR A O 1
ATOM 1531 N N . PHE A 1 185 ? 8.449 2.304 -19.526 1.00 92.62 185 PHE A N 1
ATOM 1532 C CA . PHE A 1 185 ? 9.880 2.548 -19.375 1.00 92.62 185 PHE A CA 1
ATOM 1533 C C . PHE A 1 185 ? 10.593 1.831 -20.519 1.00 92.62 185 PHE A C 1
ATOM 1535 O O . PHE A 1 185 ? 11.017 0.681 -20.381 1.00 92.62 185 PHE A O 1
ATOM 1542 N N . LYS A 1 186 ? 10.695 2.476 -21.684 1.00 93.06 186 LYS A N 1
ATOM 1543 C CA . LYS A 1 186 ? 11.292 1.892 -22.900 1.00 93.06 186 LYS A CA 1
ATOM 1544 C C . LYS A 1 186 ? 10.655 0.551 -23.282 1.00 93.06 186 LYS A C 1
ATOM 1546 O O . LYS A 1 186 ? 9.612 0.521 -23.923 1.00 93.06 186 LYS A O 1
ATOM 1551 N N . LYS A 1 187 ? 11.296 -0.567 -22.922 1.00 91.50 187 LYS A N 1
ATOM 1552 C CA . LYS A 1 187 ? 10.825 -1.921 -23.235 1.00 91.50 187 LYS A CA 1
ATOM 1553 C C . LYS A 1 187 ? 9.881 -2.472 -22.166 1.00 91.50 187 LYS A C 1
ATOM 1555 O O . LYS A 1 187 ? 9.369 -3.572 -22.358 1.00 91.50 187 LYS A O 1
ATOM 1560 N N . PHE A 1 188 ? 9.703 -1.814 -21.023 1.00 94.81 188 PHE A N 1
ATOM 1561 C CA . PHE A 1 188 ? 8.822 -2.278 -19.954 1.00 94.81 188 PHE A CA 1
ATOM 1562 C C . PHE A 1 188 ? 7.485 -1.541 -20.001 1.00 94.81 188 PHE A C 1
ATOM 1564 O O . PHE A 1 188 ? 7.391 -0.396 -19.574 1.00 94.81 188 PHE A O 1
ATOM 1571 N N . LEU A 1 189 ? 6.472 -2.225 -20.528 1.00 94.19 189 LEU A N 1
ATOM 1572 C CA . LEU A 1 189 ? 5.122 -1.712 -20.710 1.00 94.19 189 LEU A CA 1
ATOM 1573 C C . LEU A 1 189 ? 4.235 -2.127 -19.530 1.00 94.19 189 LEU A C 1
ATOM 1575 O O . LEU A 1 189 ? 4.210 -3.296 -19.144 1.00 94.19 189 LEU A O 1
ATOM 1579 N N . ILE A 1 190 ? 3.547 -1.150 -18.949 1.00 94.56 190 ILE A N 1
ATOM 1580 C CA . ILE A 1 190 ? 2.794 -1.252 -17.701 1.00 94.56 190 ILE A CA 1
ATOM 1581 C C . ILE A 1 190 ? 1.363 -0.762 -17.968 1.00 94.56 190 ILE A C 1
ATOM 1583 O O . ILE A 1 190 ? 1.170 0.427 -18.223 1.00 94.56 190 ILE A O 1
ATOM 1587 N N . PRO A 1 191 ? 0.359 -1.650 -17.933 1.00 93.25 191 PRO A N 1
ATOM 1588 C CA . PRO A 1 191 ? -1.045 -1.268 -18.044 1.00 93.25 191 PRO A CA 1
ATOM 1589 C C . PRO A 1 191 ? -1.505 -0.366 -16.891 1.00 93.25 191 PRO A C 1
ATOM 1591 O O . PRO A 1 191 ? -1.195 -0.614 -15.723 1.00 93.25 191 PRO A O 1
ATOM 1594 N N . LEU A 1 192 ? -2.267 0.670 -17.242 1.00 88.62 192 LEU A N 1
ATOM 1595 C CA . LEU A 1 192 ? -2.931 1.606 -16.326 1.00 88.62 192 LEU A CA 1
ATOM 1596 C C . LEU A 1 192 ? -4.452 1.372 -16.243 1.00 88.62 192 L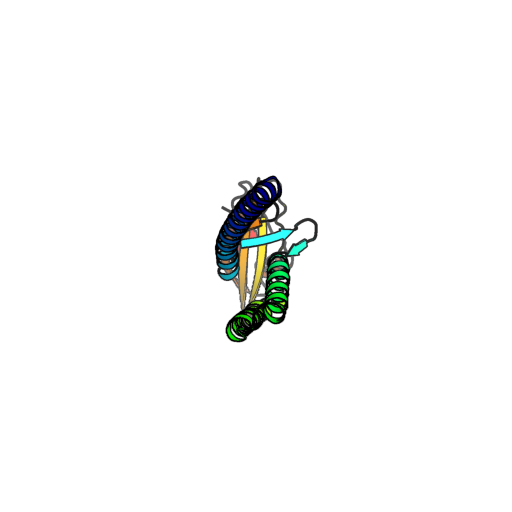EU A C 1
ATOM 1598 O O . LEU A 1 192 ? -5.113 1.928 -15.363 1.00 88.62 192 LEU A O 1
ATOM 1602 N N . LYS A 1 193 ? -5.016 0.577 -17.157 1.00 80.69 193 LYS A N 1
ATOM 1603 C CA . LYS A 1 193 ? -6.431 0.192 -17.209 1.00 80.69 193 LYS A CA 1
ATOM 1604 C C . LYS A 1 193 ? -6.555 -1.311 -17.405 1.00 80.69 193 LYS A C 1
ATOM 1606 O O . LYS A 1 193 ? -5.651 -1.880 -18.059 1.00 80.69 193 LYS A O 1
#

Sequence (193 aa):
MGWKIISTQSAKLKKRIYILTVGLTIIYCIVRIIWLGGLFTRKLVVYSTFLQTDFTIGTLYLDYILLISAGVLSTIYFKKQAYTLTLYGIFVLSLFLIFPRLFAGSTFYEIKDHHLNQEYIIKRHESNLGNDKTELVVFVYKEVLPLVYVNQGRYHKIVSTKSETYSDFWKLRYVVNKEGNYLTFKKFLIPLK

Mean predicted aligned error: 9.26 Å

Radius of gyration: 24.46 Å; Cα contacts (8 Å, |Δi|>4): 231; chains: 1; bounding box: 70×29×68 Å

Nearest PDB structures (foldseek):
  1lo9-assembly1_A  TM=4.162E-01  e=2.532E-01  Pseudomonas sp. CBS3
  7dsa-assembly1_B  TM=2.483E-01  e=1.855E+00  Gallus gallus
  7ds6-assembly1_B  TM=2.494E-01  e=1.749E+00  Gallus gallus
  3lk4-assembly12_8  TM=2.050E-01  e=9.738E-01  Gallus gallus
  1izn-assembly1_B  TM=2.167E-01  e=2.211E+00  Gallus gallus

Secondary structure (DSSP, 8-state):
-HHHHHHHHHHHHHHHHHHHHHHHHHHHHHHHHHHHHHHHTT-EEEEETTTTEE-TTHHHHHHHHHHHHHHHHHHHH-S-HHHHHHHHHHHHHHHHHHHHHHHS---EEEE--TT-SS-EEEEEEEEEEETTEEEEEEEEEEEEETTEEEEEEEEEEEEETTSHHHHHHHTT--EE-TTSSEEEETTEEEE--

Solvent-accessible surface area (backbone atoms only — not comparable to full-atom values): 10776 Å² total; per-residue (Å²): 121,68,71,66,54,56,53,50,51,53,53,52,50,53,50,52,52,49,52,50,51,52,53,52,49,52,53,49,51,53,54,46,52,54,49,50,52,30,48,76,69,61,37,43,44,33,42,38,80,90,76,73,40,73,42,54,65,59,64,50,54,58,54,51,54,50,50,51,51,50,31,52,52,32,63,75,74,44,92,58,59,67,61,32,50,49,46,50,49,51,52,55,54,50,49,65,72,44,49,66,55,72,73,54,73,77,67,72,43,76,62,88,55,93,53,46,94,65,58,34,38,35,36,73,50,76,44,82,71,54,94,60,32,30,38,40,35,40,36,37,25,37,57,80,48,94,48,34,26,37,54,77,48,78,47,72,49,78,42,41,66,87,35,69,39,45,53,23,52,76,70,67,51,64,47,67,42,87,81,40,43,32,42,24,22,82,85,47,76,40,74,71,112

pLDDT: mean 81.56, std 11.31, range [43.66, 95.94]